Protein AF-A0A915L6I7-F1 (afdb_monomer_lite)

Radius of gyration: 24.49 Å; chains: 1; bounding box: 57×43×73 Å

pLDDT: mean 71.23, std 21.62, range [31.16, 96.12]

Sequence (237 aa):
MSLLSDRALTGKESSASYMASVLGKIVVLAKRRFDIFMNLASETESAFKNCQRRGDLDRWYPQLVLAVCQNIENIADDPNTILSQLKIACLEPQKKDAKQNYQQALDNYVKEYMGRPMEKLQTFFDHIDACISQGMQPETIAYQQNFSKLELKKAISAHPGKEVKKGLEQLYKKVEKHLCEEENLLQVVWRNMSEEFIQQYKNYQDLIGKCYYGAEIQMEFGINDILAYFSDIAQQH

Organism: Romanomermis culicivorax (NCBI:txid13658)

Structure (mmCIF, N/CA/C/O backbone):
data_AF-A0A915L6I7-F1
#
_entry.id   AF-A0A915L6I7-F1
#
loop_
_atom_site.group_PDB
_atom_site.id
_atom_site.type_symbol
_atom_site.label_atom_id
_atom_site.label_alt_id
_atom_site.label_comp_id
_atom_site.label_asym_id
_atom_site.label_entity_id
_atom_site.label_seq_id
_atom_site.pdbx_PDB_ins_code
_atom_site.Cartn_x
_atom_site.Cartn_y
_atom_site.Cartn_z
_atom_site.occupancy
_atom_site.B_iso_or_equiv
_atom_site.auth_seq_id
_atom_site.auth_comp_id
_atom_site.auth_asym_id
_atom_site.auth_atom_id
_atom_site.pdbx_PDB_model_num
ATOM 1 N N . MET A 1 1 ? 37.910 15.038 -14.132 1.00 33.16 1 MET A N 1
ATOM 2 C CA . MET A 1 1 ? 37.034 15.582 -13.076 1.00 33.16 1 MET A CA 1
ATOM 3 C C . MET A 1 1 ? 35.799 16.135 -13.753 1.00 33.16 1 MET A C 1
ATOM 5 O O . MET A 1 1 ? 35.918 17.116 -14.473 1.00 33.16 1 MET A O 1
ATOM 9 N N . SER A 1 2 ? 34.676 15.417 -13.671 1.00 31.58 2 SER A N 1
ATOM 10 C CA . SER A 1 2 ? 33.443 15.807 -14.358 1.00 31.58 2 SER A CA 1
ATOM 11 C C . SER A 1 2 ? 32.692 16.861 -13.543 1.00 31.58 2 SER A C 1
ATOM 13 O O . SER A 1 2 ? 32.756 16.877 -12.313 1.00 31.58 2 SER A O 1
ATOM 15 N N . LEU A 1 3 ? 31.945 17.707 -14.252 1.00 37.41 3 LEU A N 1
ATOM 16 C CA . LEU A 1 3 ? 31.077 18.783 -13.750 1.00 37.41 3 LEU A CA 1
ATOM 17 C C . LEU A 1 3 ? 30.027 18.331 -12.705 1.00 37.41 3 LEU A C 1
ATOM 19 O O . LEU A 1 3 ? 29.291 19.156 -12.170 1.00 37.41 3 LEU A O 1
ATOM 23 N N . LEU A 1 4 ? 29.957 17.030 -12.404 1.00 34.09 4 LEU A N 1
ATOM 24 C CA . LEU A 1 4 ? 29.121 16.426 -11.368 1.00 34.09 4 LEU A CA 1
ATOM 25 C C . LEU A 1 4 ? 29.686 16.623 -9.951 1.00 34.09 4 LEU A C 1
ATOM 27 O O . LEU A 1 4 ? 28.919 16.582 -8.994 1.00 34.09 4 LEU A O 1
ATOM 31 N N . SER A 1 5 ? 30.993 16.872 -9.799 1.00 39.72 5 SER A N 1
ATOM 32 C CA . SER A 1 5 ? 31.612 17.012 -8.470 1.00 39.72 5 SER A CA 1
ATOM 33 C C . SER A 1 5 ? 31.380 18.382 -7.821 1.00 39.72 5 SER A C 1
ATOM 35 O O . SER A 1 5 ? 31.343 18.466 -6.597 1.00 39.72 5 SER A O 1
ATOM 37 N N . ASP A 1 6 ? 31.187 19.446 -8.607 1.00 33.09 6 ASP A N 1
ATOM 38 C CA . ASP A 1 6 ? 31.088 20.816 -8.070 1.00 33.09 6 ASP A CA 1
ATOM 39 C C . ASP A 1 6 ? 29.683 21.187 -7.574 1.00 33.09 6 ASP A C 1
ATOM 41 O O . ASP A 1 6 ? 29.523 22.110 -6.777 1.00 33.09 6 ASP A O 1
ATOM 45 N N . ARG A 1 7 ? 28.647 20.436 -7.970 1.00 37.19 7 ARG A N 1
ATOM 46 C CA . ARG A 1 7 ? 27.279 20.628 -7.453 1.00 37.19 7 ARG A CA 1
ATOM 47 C C . ARG A 1 7 ? 27.027 19.961 -6.099 1.00 37.19 7 ARG A C 1
ATOM 49 O O . ARG A 1 7 ? 26.009 20.241 -5.478 1.00 37.19 7 ARG A O 1
ATOM 56 N N . ALA A 1 8 ? 27.953 19.133 -5.614 1.00 36.19 8 ALA A N 1
ATOM 57 C CA . ALA A 1 8 ? 27.836 18.460 -4.320 1.00 36.19 8 ALA A CA 1
ATOM 58 C C . ALA A 1 8 ? 28.042 19.403 -3.115 1.00 36.19 8 ALA A C 1
ATOM 60 O O . ALA A 1 8 ? 27.662 19.063 -1.996 1.00 36.19 8 ALA A O 1
ATOM 61 N N . LEU A 1 9 ? 28.628 20.588 -3.320 1.00 37.41 9 LEU A N 1
ATOM 62 C CA . LEU A 1 9 ? 29.006 21.498 -2.230 1.00 37.41 9 LEU A CA 1
ATOM 63 C C . LEU A 1 9 ? 27.988 22.613 -1.953 1.00 37.41 9 LEU A C 1
ATOM 65 O O . LEU A 1 9 ? 28.117 23.317 -0.952 1.00 37.41 9 LEU A O 1
ATOM 69 N N . THR A 1 10 ? 26.949 22.768 -2.778 1.00 39.28 10 THR A N 1
ATOM 70 C CA . THR A 1 10 ? 25.977 23.863 -2.644 1.00 39.28 10 THR A CA 1
ATOM 71 C C . THR A 1 10 ? 24.544 23.366 -2.448 1.00 39.28 10 THR A C 1
ATOM 73 O O . THR A 1 10 ? 23.660 23.595 -3.259 1.00 39.28 10 THR A O 1
ATOM 76 N N . GLY A 1 11 ? 24.295 22.781 -1.273 1.00 38.19 11 GLY A N 1
ATOM 77 C CA . GLY A 1 11 ? 23.040 23.014 -0.552 1.00 38.19 11 GLY A CA 1
ATOM 78 C C . GLY A 1 11 ? 21.907 21.989 -0.704 1.00 38.19 11 GLY A C 1
ATOM 79 O O . GLY A 1 11 ? 21.210 21.948 -1.705 1.00 38.19 11 GLY A O 1
ATOM 80 N N . LYS A 1 12 ? 21.642 21.299 0.416 1.00 40.84 12 LYS A N 1
ATOM 81 C CA . LYS A 1 12 ? 20.320 20.872 0.922 1.00 40.84 12 LYS A CA 1
ATOM 82 C C . LYS A 1 12 ? 19.370 20.170 -0.065 1.00 40.84 12 LYS A C 1
ATOM 84 O O . LYS A 1 12 ? 18.254 20.627 -0.282 1.00 40.84 12 LYS A O 1
ATOM 89 N N . GLU A 1 13 ? 19.716 18.958 -0.471 1.00 38.38 13 GLU A N 1
ATOM 90 C CA . GLU A 1 13 ? 18.710 17.914 -0.690 1.00 38.38 13 GLU A CA 1
ATOM 91 C C . GLU A 1 13 ? 19.044 16.730 0.219 1.00 38.38 13 GLU A C 1
ATOM 93 O O . GLU A 1 13 ? 20.210 16.370 0.382 1.00 38.38 13 GLU A O 1
ATOM 98 N N . SER A 1 14 ? 18.031 16.164 0.884 1.00 42.59 14 SER A N 1
ATOM 99 C CA . SER A 1 14 ? 18.209 14.936 1.666 1.00 42.59 14 SER A CA 1
ATOM 100 C C . SER A 1 14 ? 18.800 13.869 0.746 1.00 42.59 14 SER A C 1
ATOM 102 O O . SER A 1 14 ? 18.313 13.706 -0.371 1.00 42.59 14 SER A O 1
ATOM 104 N N . SER A 1 15 ? 19.825 13.148 1.207 1.00 40.12 15 SER A N 1
ATOM 105 C CA . SER A 1 15 ? 20.522 12.084 0.465 1.00 40.12 15 SER A CA 1
ATOM 106 C C . SER A 1 15 ? 19.563 11.154 -0.308 1.00 40.12 15 SER A C 1
ATOM 108 O O . SER A 1 15 ? 19.836 10.789 -1.447 1.00 40.12 15 SER A O 1
ATOM 110 N N . ALA A 1 16 ? 18.375 10.877 0.244 1.00 36.22 16 ALA A N 1
ATOM 111 C CA . ALA A 1 16 ? 17.318 10.082 -0.391 1.00 36.22 16 ALA A CA 1
ATOM 112 C C . ALA A 1 16 ? 16.652 10.747 -1.621 1.00 36.22 16 ALA A C 1
ATOM 114 O O . ALA A 1 16 ? 16.352 10.075 -2.601 1.00 36.22 16 ALA A O 1
ATOM 115 N N . SER A 1 17 ? 16.454 12.070 -1.608 1.00 36.91 17 SER A N 1
ATOM 116 C CA . SER A 1 17 ? 15.883 12.843 -2.729 1.00 36.91 17 SER A CA 1
ATOM 117 C C . SER A 1 17 ? 16.832 12.876 -3.927 1.00 36.91 17 SER A C 1
ATOM 119 O O . SER A 1 17 ? 16.420 12.699 -5.074 1.00 36.91 17 SER A O 1
ATOM 121 N N . TYR A 1 18 ? 18.127 13.030 -3.646 1.00 41.38 18 TYR A N 1
ATOM 122 C CA . TYR A 1 18 ? 19.176 12.968 -4.656 1.00 41.38 18 TYR A CA 1
ATOM 123 C C . TYR A 1 18 ? 19.298 11.553 -5.241 1.00 41.38 18 TYR A C 1
ATOM 125 O O . TYR A 1 18 ? 19.297 11.385 -6.458 1.00 41.38 18 TYR A O 1
ATOM 133 N N . MET A 1 19 ? 19.307 10.523 -4.387 1.00 37.22 19 MET A N 1
ATOM 134 C CA . MET A 1 19 ? 19.366 9.118 -4.810 1.00 37.22 19 MET A CA 1
ATOM 135 C C . MET A 1 19 ? 18.173 8.715 -5.682 1.00 37.22 19 MET A C 1
ATOM 137 O O . MET A 1 19 ? 18.358 8.035 -6.684 1.00 37.22 19 MET A O 1
ATOM 141 N N . ALA A 1 20 ? 16.968 9.186 -5.374 1.00 39.78 20 ALA A N 1
ATOM 142 C CA . ALA A 1 20 ? 15.776 8.894 -6.166 1.00 39.78 20 ALA A CA 1
ATOM 143 C C . ALA A 1 20 ? 15.742 9.618 -7.515 1.00 39.78 20 ALA A C 1
ATOM 145 O O . ALA A 1 20 ? 15.377 9.019 -8.524 1.00 39.78 20 ALA A O 1
ATOM 146 N N . SER A 1 21 ? 16.199 10.874 -7.561 1.00 40.44 21 SER A N 1
ATOM 147 C CA . SER A 1 21 ? 16.402 11.607 -8.819 1.00 40.44 21 SER A CA 1
ATOM 148 C C . SER A 1 21 ? 17.421 10.899 -9.717 1.00 40.44 21 SER A C 1
ATOM 150 O O . SER A 1 21 ? 17.241 10.809 -10.931 1.00 40.44 21 SER A O 1
ATOM 152 N N . VAL A 1 22 ? 18.489 10.366 -9.121 1.00 40.16 22 VAL A N 1
ATOM 153 C CA . VAL A 1 22 ? 19.529 9.606 -9.823 1.00 40.16 22 VAL A CA 1
ATOM 154 C C . VAL A 1 22 ? 18.995 8.252 -10.303 1.00 40.16 22 VAL A C 1
ATOM 156 O O . VAL A 1 22 ? 19.202 7.903 -11.461 1.00 40.16 22 VAL A O 1
ATOM 159 N N . LEU A 1 23 ? 18.241 7.526 -9.473 1.00 42.41 23 LEU A N 1
ATOM 160 C CA . LEU A 1 23 ? 17.646 6.233 -9.830 1.00 42.41 23 LEU A CA 1
ATOM 161 C C . LEU A 1 23 ? 16.568 6.355 -10.909 1.00 42.41 23 LEU A C 1
ATOM 163 O O . LEU A 1 23 ? 16.555 5.547 -11.830 1.00 42.41 23 LEU A O 1
ATOM 167 N N . GLY A 1 24 ? 15.713 7.380 -10.855 1.00 42.09 24 GLY A N 1
ATOM 168 C CA . GLY A 1 24 ? 14.725 7.652 -11.904 1.00 42.09 24 GLY A CA 1
ATOM 169 C C 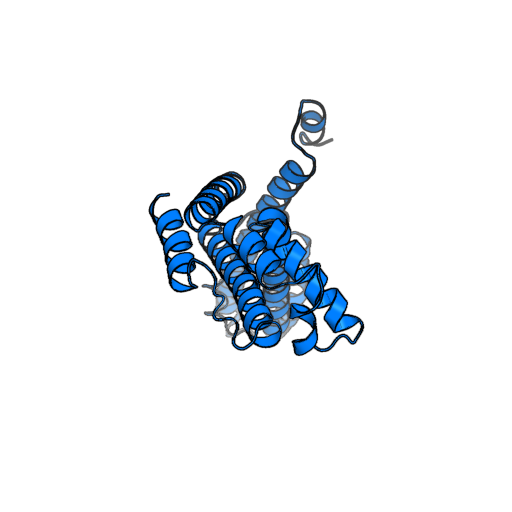. GLY A 1 24 ? 15.382 7.995 -13.242 1.00 42.09 24 GLY A C 1
ATOM 170 O O . GLY A 1 24 ? 14.943 7.530 -14.292 1.00 42.09 24 GLY A O 1
ATOM 171 N N . LYS A 1 25 ? 16.505 8.723 -13.209 1.00 42.72 25 LYS A N 1
ATOM 172 C CA . LYS A 1 25 ? 17.305 8.986 -14.408 1.00 42.72 25 LYS A CA 1
ATOM 173 C C . LYS A 1 25 ? 17.958 7.710 -14.932 1.00 42.72 25 LYS A C 1
ATOM 175 O O . LYS A 1 25 ? 17.840 7.478 -16.118 1.00 42.72 25 LYS A O 1
ATOM 180 N N . ILE A 1 26 ? 18.571 6.859 -14.104 1.00 41.88 26 ILE A N 1
ATOM 181 C CA . ILE A 1 26 ? 19.141 5.548 -14.516 1.00 41.88 26 ILE A CA 1
ATOM 182 C C . ILE A 1 26 ? 18.056 4.586 -15.040 1.00 41.88 26 ILE A C 1
ATOM 184 O O . ILE A 1 26 ? 18.292 3.820 -15.970 1.00 41.88 26 ILE A O 1
ATOM 188 N N . VAL A 1 27 ? 16.858 4.710 -14.469 1.00 43.72 27 VAL A N 1
ATOM 189 C CA . VAL A 1 27 ? 15.537 4.304 -14.958 1.00 43.72 27 VAL A CA 1
ATOM 190 C C . VAL A 1 27 ? 15.373 4.400 -16.469 1.00 43.72 27 VAL A C 1
ATOM 192 O O . VAL A 1 27 ? 15.518 3.472 -17.268 1.00 43.72 27 VAL A O 1
ATOM 195 N N . VAL A 1 28 ?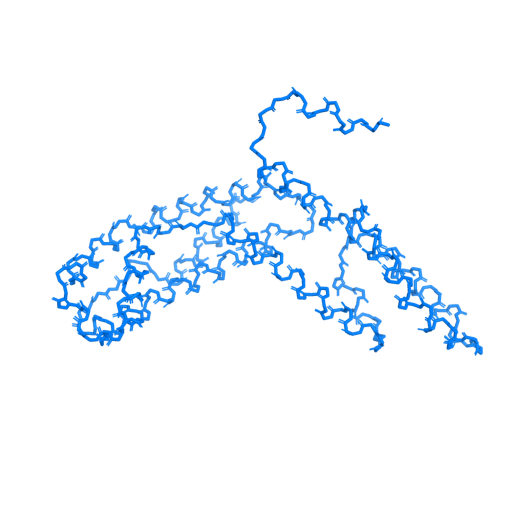 15.095 5.653 -16.803 1.00 45.69 28 VAL A N 1
ATOM 196 C CA . VAL A 1 28 ? 14.867 6.184 -18.127 1.00 45.69 28 VAL A CA 1
ATOM 197 C C . VAL A 1 28 ? 16.105 5.853 -18.960 1.00 45.69 28 VAL A C 1
ATOM 199 O O . VAL A 1 28 ? 16.013 5.091 -19.908 1.00 45.69 28 VAL A O 1
ATOM 202 N N . LEU A 1 29 ? 17.279 6.290 -18.489 1.00 39.94 29 LEU A N 1
ATOM 203 C CA . LEU A 1 29 ? 18.616 5.711 -18.654 1.00 39.94 29 LEU A CA 1
ATOM 204 C C . LEU A 1 29 ? 18.839 4.410 -19.496 1.00 39.94 29 LEU A C 1
ATOM 206 O O . LEU A 1 29 ? 19.647 4.294 -20.416 1.00 39.94 29 LEU A O 1
ATOM 210 N N . ALA A 1 30 ? 18.185 3.342 -19.060 1.00 46.88 30 ALA A N 1
ATOM 211 C CA . ALA A 1 30 ? 18.394 1.982 -19.539 1.00 46.88 30 ALA A CA 1
ATOM 212 C C . ALA A 1 30 ? 17.692 1.686 -20.866 1.00 46.88 30 ALA A C 1
ATOM 214 O O . ALA A 1 30 ? 18.052 0.760 -21.594 1.00 46.88 30 ALA A O 1
ATOM 215 N N . LYS A 1 31 ? 16.633 2.440 -21.138 1.00 54.16 31 LYS A N 1
ATOM 216 C CA . LYS A 1 31 ? 15.483 1.958 -21.888 1.00 54.16 31 LYS A CA 1
ATOM 217 C C . LYS A 1 31 ? 15.561 2.342 -23.384 1.00 54.16 31 LYS A C 1
ATOM 219 O O . LYS A 1 31 ? 15.510 1.452 -24.217 1.00 54.16 31 LYS A O 1
ATOM 224 N N . ARG A 1 32 ? 15.970 3.563 -23.752 1.00 48.00 32 ARG A N 1
ATOM 225 C CA . ARG A 1 32 ? 16.242 4.044 -25.143 1.00 48.00 32 ARG A CA 1
ATOM 226 C C . ARG A 1 32 ? 17.409 3.337 -25.786 1.00 48.00 32 ARG A C 1
ATOM 228 O O . ARG A 1 32 ? 17.406 3.111 -26.991 1.00 48.00 32 ARG A O 1
ATOM 235 N N . ARG A 1 33 ? 18.459 3.028 -25.017 1.00 47.19 33 ARG A N 1
ATOM 236 C CA . ARG A 1 33 ? 19.603 2.266 -25.548 1.00 47.19 33 ARG A CA 1
ATOM 237 C C . ARG A 1 33 ? 19.225 0.826 -25.856 1.00 47.19 33 ARG A C 1
ATOM 239 O O . ARG A 1 33 ? 19.750 0.265 -26.817 1.00 47.19 33 ARG A O 1
ATOM 246 N N . PHE A 1 34 ? 18.289 0.267 -25.095 1.00 56.19 34 PHE A N 1
ATOM 247 C CA . PHE A 1 34 ? 17.680 -1.012 -25.417 1.00 56.19 34 PHE A CA 1
ATOM 248 C C . PHE A 1 34 ? 16.819 -0.917 -26.690 1.00 56.19 34 PHE A C 1
ATOM 250 O O . PHE A 1 34 ? 16.944 -1.775 -27.561 1.00 56.19 34 PHE A O 1
ATOM 257 N N . ASP A 1 35 ? 16.060 0.163 -26.887 1.00 54.31 35 ASP A N 1
ATOM 258 C CA . ASP A 1 35 ? 15.229 0.344 -28.092 1.00 54.31 35 ASP A CA 1
ATOM 259 C C . ASP A 1 35 ? 16.043 0.514 -29.377 1.00 54.31 35 ASP A C 1
ATOM 261 O O . ASP A 1 35 ? 15.717 -0.069 -30.413 1.00 54.31 35 ASP A O 1
ATOM 265 N N . ILE A 1 36 ? 17.148 1.265 -29.321 1.00 55.75 36 ILE A N 1
ATOM 266 C CA . ILE A 1 36 ? 18.073 1.407 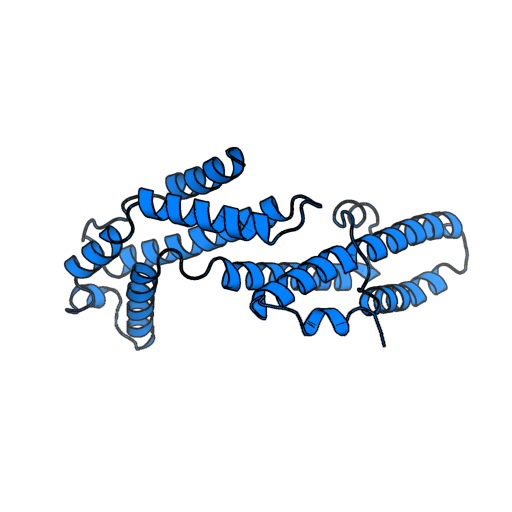-30.455 1.00 55.75 36 ILE A CA 1
ATOM 267 C C . ILE A 1 36 ? 18.674 0.046 -30.818 1.00 55.75 36 ILE A C 1
ATOM 269 O O . ILE A 1 36 ? 18.757 -0.295 -31.999 1.00 55.75 36 ILE A O 1
ATOM 273 N N . PHE A 1 37 ? 19.055 -0.752 -29.816 1.00 58.72 37 PHE A N 1
ATOM 274 C CA . PHE A 1 37 ? 19.525 -2.116 -30.040 1.00 58.72 37 PHE A CA 1
ATOM 275 C C . PHE A 1 37 ? 18.441 -2.990 -30.685 1.00 58.72 37 PHE A C 1
ATOM 277 O O . PHE A 1 37 ? 18.744 -3.725 -31.620 1.00 58.72 37 PHE A O 1
ATOM 284 N N . MET A 1 38 ? 17.185 -2.885 -30.247 1.00 58.44 38 MET A N 1
ATOM 285 C CA . MET A 1 38 ? 16.080 -3.671 -30.805 1.00 58.44 38 MET A CA 1
ATOM 286 C C . MET A 1 38 ? 15.747 -3.285 -32.253 1.00 58.44 38 MET A C 1
ATOM 288 O O . MET A 1 38 ? 15.516 -4.173 -33.076 1.00 58.44 38 MET A O 1
ATOM 292 N N . ASN A 1 39 ? 15.790 -1.995 -32.601 1.00 59.81 39 ASN A N 1
ATOM 293 C CA . ASN A 1 39 ? 15.635 -1.543 -33.988 1.00 59.81 39 ASN A CA 1
ATOM 294 C C . ASN A 1 39 ? 16.785 -2.042 -34.871 1.00 59.81 39 ASN A C 1
ATOM 296 O O . ASN A 1 39 ? 16.540 -2.612 -35.935 1.00 59.81 39 ASN A O 1
ATOM 300 N N . LEU A 1 40 ? 18.029 -1.931 -34.392 1.00 58.91 40 LEU A N 1
ATOM 301 C CA . LEU A 1 40 ? 19.199 -2.450 -35.101 1.00 58.91 40 LEU A CA 1
ATOM 302 C C . LEU A 1 40 ? 19.118 -3.975 -35.264 1.00 58.91 40 LEU A C 1
ATOM 304 O O . LEU A 1 40 ? 19.434 -4.505 -36.326 1.00 58.91 40 LEU A O 1
ATOM 308 N N . ALA A 1 41 ? 18.660 -4.692 -34.235 1.00 61.28 41 ALA A N 1
ATOM 309 C CA . ALA A 1 41 ? 18.448 -6.131 -34.287 1.00 61.28 41 ALA A CA 1
ATOM 310 C C . ALA A 1 41 ? 17.380 -6.489 -35.328 1.00 61.28 41 ALA A C 1
ATOM 312 O O . ALA A 1 41 ? 17.626 -7.372 -36.137 1.00 61.28 41 ALA A O 1
ATOM 313 N N . SER A 1 42 ? 16.260 -5.765 -35.384 1.00 61.03 42 SER A N 1
ATOM 314 C CA . SER A 1 42 ? 15.189 -5.958 -36.375 1.00 61.03 42 SER A CA 1
ATOM 315 C C . SER A 1 42 ? 15.651 -5.727 -37.827 1.00 61.03 42 SER A C 1
ATOM 317 O O . SER A 1 42 ? 15.341 -6.511 -38.733 1.00 61.03 42 SER A O 1
ATOM 319 N N . GLU A 1 43 ? 16.460 -4.691 -38.062 1.00 61.25 43 GLU A N 1
ATOM 320 C CA . GLU A 1 43 ? 17.075 -4.430 -39.370 1.00 61.25 43 GLU A CA 1
ATOM 321 C C . GLU A 1 43 ? 18.109 -5.506 -39.736 1.00 61.25 43 GLU A C 1
ATOM 323 O O . GLU A 1 43 ? 18.134 -5.995 -40.868 1.00 61.25 43 GLU A O 1
ATOM 328 N N . THR A 1 44 ? 18.912 -5.944 -38.762 1.00 61.44 44 THR A N 1
ATOM 329 C CA . THR A 1 44 ? 19.907 -7.012 -38.945 1.00 61.44 44 THR A CA 1
ATOM 330 C C . THR A 1 44 ? 19.227 -8.357 -39.225 1.00 61.44 44 THR A C 1
ATOM 332 O O . THR A 1 44 ? 19.642 -9.080 -40.126 1.00 61.44 44 THR A O 1
ATOM 335 N N . GLU A 1 45 ? 18.131 -8.683 -38.540 1.00 63.06 45 GLU A N 1
ATOM 336 C CA . GLU A 1 45 ? 17.285 -9.852 -38.821 1.00 63.06 45 GLU A CA 1
ATOM 337 C C . GLU A 1 45 ? 16.760 -9.839 -40.258 1.00 63.06 45 GLU A C 1
ATOM 339 O O . GLU A 1 45 ? 16.807 -10.849 -40.964 1.00 63.06 45 GLU A O 1
ATOM 344 N N . SER A 1 46 ? 16.305 -8.674 -40.721 1.00 65.38 46 SER A N 1
ATOM 345 C CA . SER A 1 46 ? 15.799 -8.495 -42.082 1.00 65.38 46 SER A CA 1
ATOM 346 C C . SER A 1 46 ? 16.906 -8.645 -43.132 1.00 65.38 46 SER A C 1
ATOM 348 O O . SER A 1 46 ? 16.679 -9.263 -44.173 1.00 65.38 46 SER A O 1
ATOM 350 N N . ALA A 1 47 ? 18.116 -8.159 -42.842 1.00 61.88 47 ALA A N 1
ATOM 351 C CA . ALA A 1 47 ? 19.283 -8.267 -43.719 1.00 61.88 47 ALA A CA 1
ATOM 352 C C . ALA A 1 47 ? 19.897 -9.683 -43.755 1.00 61.88 47 ALA A C 1
ATOM 354 O O . ALA A 1 47 ? 20.407 -10.112 -44.790 1.00 61.88 47 ALA A O 1
ATOM 355 N N . PHE A 1 48 ? 19.834 -10.432 -42.650 1.00 58.66 48 PHE A N 1
ATOM 356 C CA . PHE A 1 48 ? 20.431 -11.768 -42.515 1.00 58.66 48 PHE A CA 1
ATOM 357 C C . PHE A 1 48 ? 19.430 -12.922 -42.669 1.00 58.66 48 PHE A C 1
ATOM 359 O O . PHE A 1 48 ? 19.826 -14.085 -42.554 1.00 58.66 48 PHE A O 1
ATOM 366 N N . LYS A 1 49 ? 18.165 -12.628 -42.994 1.00 60.03 49 LYS A N 1
ATOM 367 C CA . LYS A 1 49 ? 17.045 -13.584 -43.092 1.00 60.03 49 LYS A CA 1
ATOM 368 C C . LYS A 1 49 ? 17.326 -14.824 -43.960 1.00 60.03 49 LYS A C 1
ATOM 370 O O . LYS A 1 49 ? 16.753 -15.874 -43.701 1.00 60.03 49 LYS A O 1
ATOM 375 N N . ASN A 1 50 ? 18.236 -14.716 -44.938 1.00 57.25 50 ASN A N 1
ATOM 376 C CA . ASN A 1 50 ? 18.649 -15.797 -45.851 1.00 57.25 50 ASN A CA 1
ATOM 377 C C . ASN A 1 50 ? 20.173 -16.075 -45.846 1.00 57.25 50 ASN A C 1
ATOM 379 O O . ASN A 1 50 ? 20.694 -16.710 -46.762 1.00 57.25 50 ASN A O 1
ATOM 383 N N . CYS A 1 51 ? 20.916 -15.584 -44.848 1.00 56.47 51 CYS A N 1
ATOM 384 C CA . CYS A 1 51 ? 22.373 -15.731 -44.779 1.00 56.47 51 CYS A CA 1
ATOM 385 C C . CYS A 1 51 ? 22.793 -17.000 -44.018 1.00 56.47 51 CYS A C 1
ATOM 387 O O . CYS A 1 51 ? 22.355 -17.233 -42.895 1.00 56.47 51 CYS A O 1
ATOM 389 N N . GLN A 1 52 ? 23.748 -17.767 -44.564 1.00 55.41 52 GLN A N 1
ATOM 390 C CA . GLN A 1 52 ? 24.298 -18.985 -43.931 1.00 55.41 52 GLN A CA 1
ATOM 391 C C . GLN A 1 52 ? 24.935 -18.747 -42.547 1.00 55.41 52 GLN A C 1
ATOM 393 O O . GLN A 1 52 ? 25.068 -19.678 -41.760 1.00 55.41 52 GLN A O 1
ATOM 398 N N . ARG A 1 53 ? 25.313 -17.501 -42.232 1.00 54.97 53 ARG A N 1
ATOM 399 C CA . ARG A 1 53 ? 25.993 -17.113 -40.982 1.00 54.97 53 ARG A CA 1
ATOM 400 C C . ARG A 1 53 ? 25.052 -16.656 -39.864 1.00 54.97 53 ARG A C 1
ATOM 402 O O . ARG A 1 53 ? 25.501 -16.104 -38.866 1.00 54.97 53 ARG A O 1
ATOM 409 N N . ARG A 1 54 ? 23.749 -16.895 -40.011 1.00 61.88 54 ARG A N 1
ATOM 410 C CA . ARG A 1 54 ? 22.724 -16.573 -39.009 1.00 61.88 54 ARG A CA 1
ATOM 411 C C . ARG A 1 54 ? 23.056 -17.119 -37.610 1.00 61.88 54 ARG A C 1
ATOM 413 O O . ARG A 1 54 ? 22.926 -16.394 -36.633 1.00 61.88 54 ARG A O 1
ATOM 420 N N . GLY A 1 55 ? 23.580 -18.346 -37.535 1.00 57.31 55 GLY A N 1
ATOM 421 C CA . GLY A 1 55 ? 23.971 -18.979 -36.269 1.00 57.31 55 GLY A CA 1
ATOM 422 C C . GLY A 1 55 ? 25.153 -18.309 -35.555 1.00 57.31 55 GLY A C 1
ATOM 423 O O . GLY A 1 55 ? 25.274 -18.429 -34.338 1.00 57.31 55 GLY A O 1
ATOM 424 N N . ASP A 1 56 ? 25.998 -17.558 -36.273 1.00 61.25 56 ASP A N 1
ATOM 425 C CA . ASP A 1 56 ? 27.026 -16.727 -35.639 1.00 61.25 56 ASP A CA 1
ATOM 426 C C . ASP A 1 56 ? 26.361 -15.543 -34.922 1.00 61.25 56 ASP A C 1
ATOM 428 O O . ASP A 1 56 ? 26.700 -15.241 -33.782 1.00 61.25 56 ASP A O 1
ATOM 432 N N . LEU A 1 57 ? 25.376 -14.900 -35.558 1.00 61.34 57 LEU A N 1
ATOM 433 C CA . LEU A 1 57 ? 24.656 -13.752 -35.003 1.00 61.34 57 LEU A CA 1
ATOM 434 C C . LEU A 1 57 ? 23.884 -14.131 -33.724 1.00 61.34 57 LEU A C 1
ATOM 436 O O . LEU A 1 57 ? 23.977 -13.423 -32.720 1.00 61.34 57 LEU A O 1
ATOM 440 N N . ASP A 1 58 ? 23.251 -15.308 -33.711 1.00 61.19 58 ASP A N 1
ATOM 441 C CA . ASP A 1 58 ? 22.596 -15.879 -32.523 1.00 61.19 58 ASP A CA 1
ATOM 442 C C . ASP A 1 58 ? 23.565 -16.093 -31.346 1.00 61.19 58 ASP A C 1
ATOM 444 O O . ASP A 1 58 ? 23.179 -15.973 -30.183 1.00 61.19 58 ASP A O 1
ATOM 448 N N . ARG A 1 59 ? 24.846 -16.364 -31.627 1.00 65.81 59 ARG A N 1
ATOM 449 C CA . ARG A 1 59 ? 25.887 -16.555 -30.605 1.00 65.81 59 ARG A CA 1
ATOM 450 C C . ARG A 1 59 ? 26.393 -15.236 -30.013 1.00 65.81 59 ARG A C 1
ATOM 452 O O . ARG A 1 59 ? 26.846 -15.222 -28.868 1.00 65.81 59 ARG A O 1
ATOM 459 N N . TRP A 1 60 ? 26.323 -14.142 -30.772 1.00 58.66 60 TRP A N 1
ATOM 460 C CA . TRP A 1 60 ? 26.796 -12.818 -30.353 1.00 58.66 60 TRP A CA 1
ATOM 461 C C . TRP A 1 60 ? 25.707 -11.961 -29.697 1.00 58.66 60 TRP A C 1
ATOM 463 O O . TRP A 1 60 ? 26.038 -11.145 -28.836 1.00 58.66 60 TRP A O 1
ATOM 473 N N . TYR A 1 61 ? 24.423 -12.178 -30.013 1.00 62.03 61 TYR A N 1
ATOM 474 C CA . TYR A 1 61 ? 23.305 -11.449 -29.396 1.00 62.03 61 TYR A CA 1
ATOM 475 C C . TYR A 1 61 ? 23.327 -11.441 -27.859 1.00 62.03 61 TYR A C 1
ATOM 477 O O . TYR A 1 61 ? 23.188 -10.359 -27.288 1.00 62.03 61 TYR A O 1
ATOM 485 N N . PRO A 1 62 ? 23.573 -12.568 -27.162 1.00 60.44 62 PRO A N 1
ATOM 486 C CA . PRO A 1 62 ? 23.645 -12.570 -25.705 1.00 60.44 62 PRO A CA 1
ATOM 487 C C . PRO A 1 62 ? 24.762 -11.675 -25.165 1.00 60.44 62 PRO A C 1
ATOM 489 O O . PRO A 1 62 ? 24.558 -10.994 -24.167 1.00 60.44 62 PRO A O 1
ATOM 492 N N . GLN A 1 63 ? 25.924 -11.633 -25.828 1.00 60.09 63 GLN A N 1
ATOM 493 C CA . GLN A 1 63 ? 27.043 -10.779 -25.413 1.00 60.09 63 GLN A CA 1
ATOM 494 C C . GLN A 1 63 ? 26.761 -9.301 -25.683 1.00 60.09 63 GLN A C 1
ATOM 496 O O . GLN A 1 63 ? 27.148 -8.447 -24.890 1.00 60.09 63 GLN A O 1
ATOM 501 N N . LEU A 1 64 ? 26.056 -9.001 -26.775 1.00 60.81 64 LEU A N 1
ATOM 502 C CA . LEU A 1 64 ? 25.691 -7.636 -27.132 1.00 60.81 64 LEU A CA 1
ATOM 503 C C . LEU A 1 64 ? 24.612 -7.084 -26.193 1.00 60.81 64 LEU A C 1
ATOM 505 O O . LEU A 1 64 ? 24.745 -5.962 -25.719 1.00 60.81 64 LEU A O 1
ATOM 509 N N . VAL A 1 65 ? 23.613 -7.897 -25.836 1.00 59.66 65 VAL A N 1
ATOM 510 C CA . VAL A 1 65 ? 22.621 -7.564 -24.800 1.00 59.66 65 VAL A CA 1
ATOM 511 C C . VAL A 1 65 ? 23.304 -7.370 -23.451 1.00 59.66 65 VAL A C 1
ATOM 513 O O . VAL A 1 65 ? 23.040 -6.380 -22.783 1.00 59.66 65 VAL A O 1
ATOM 516 N N . LEU A 1 66 ? 24.232 -8.253 -23.070 1.00 57.16 66 LEU A N 1
ATOM 517 C CA . LEU A 1 66 ? 24.974 -8.124 -21.814 1.00 57.16 66 LEU A CA 1
ATOM 518 C C . LEU A 1 66 ? 25.807 -6.832 -21.776 1.00 57.16 66 LEU A C 1
ATOM 520 O O . LEU A 1 66 ? 25.806 -6.138 -20.765 1.00 57.16 66 LEU A O 1
ATOM 524 N N . ALA A 1 67 ? 26.452 -6.467 -22.888 1.00 53.16 67 ALA A N 1
ATOM 525 C CA . ALA A 1 67 ? 27.197 -5.219 -23.023 1.00 53.16 67 ALA A CA 1
ATOM 526 C C . ALA A 1 67 ? 26.284 -3.981 -23.007 1.00 53.16 67 ALA A C 1
ATOM 528 O O . ALA A 1 67 ? 26.640 -2.974 -22.401 1.00 53.16 67 ALA A O 1
ATOM 529 N N . VAL A 1 68 ? 25.097 -4.040 -23.619 1.00 54.44 68 VAL A N 1
ATOM 530 C CA . VAL A 1 68 ? 24.089 -2.967 -23.542 1.00 54.44 68 VAL A CA 1
ATOM 531 C C . VAL A 1 68 ? 23.574 -2.827 -22.110 1.00 54.44 68 VAL A C 1
ATOM 533 O O . VAL A 1 68 ? 23.537 -1.712 -21.598 1.00 54.44 68 VAL A O 1
ATOM 536 N N . CYS A 1 69 ? 23.289 -3.943 -21.430 1.00 49.25 69 CYS A N 1
ATOM 537 C CA . CYS A 1 69 ? 22.870 -3.978 -20.031 1.00 49.25 69 CYS A CA 1
ATOM 538 C C . CYS A 1 69 ? 23.943 -3.446 -19.069 1.00 49.25 69 CYS A C 1
ATOM 540 O O . CYS A 1 69 ? 23.626 -2.766 -18.099 1.00 49.25 69 CYS A O 1
ATOM 542 N N . GLN A 1 70 ? 25.220 -3.711 -19.344 1.00 51.09 70 GLN A N 1
ATOM 543 C CA . GLN A 1 70 ? 26.347 -3.189 -18.564 1.00 51.09 70 GLN A CA 1
ATOM 544 C C . GLN A 1 70 ? 26.623 -1.698 -18.818 1.00 51.09 70 GLN A C 1
ATOM 546 O O . GLN A 1 70 ? 27.291 -1.064 -18.010 1.00 51.09 70 GLN A O 1
ATOM 551 N N . ASN A 1 71 ? 26.097 -1.131 -19.908 1.00 44.59 71 ASN A N 1
ATOM 552 C CA . ASN A 1 71 ? 26.251 0.278 -20.285 1.00 44.59 71 ASN A CA 1
ATOM 553 C C . ASN A 1 71 ? 24.943 1.085 -20.123 1.00 44.59 71 ASN A C 1
ATOM 555 O O . ASN A 1 71 ? 24.755 2.107 -20.796 1.00 44.59 71 ASN A O 1
ATOM 559 N N . ILE A 1 72 ? 24.049 0.628 -19.232 1.00 44.97 72 ILE A N 1
ATOM 560 C CA . ILE A 1 72 ? 22.795 1.274 -18.799 1.00 44.97 72 ILE A CA 1
ATOM 561 C C . ILE A 1 72 ? 23.105 2.556 -17.997 1.00 44.97 72 ILE A C 1
ATOM 563 O O . ILE A 1 72 ? 22.889 2.681 -16.800 1.00 44.97 72 ILE A O 1
ATOM 567 N N . GLU A 1 73 ? 23.654 3.548 -18.685 1.00 37.47 73 GLU A N 1
ATOM 568 C CA . GLU A 1 73 ? 23.782 4.913 -18.184 1.00 37.47 73 GLU A CA 1
ATOM 569 C C . GLU A 1 73 ? 23.118 5.940 -19.121 1.00 37.47 73 GLU A C 1
ATOM 571 O O . GLU A 1 73 ? 23.216 7.112 -18.788 1.00 37.47 73 GLU A O 1
ATOM 576 N N . ASN A 1 74 ? 22.409 5.611 -20.239 1.00 36.75 74 ASN A N 1
ATOM 577 C CA . ASN A 1 74 ? 21.738 6.678 -21.059 1.00 36.75 74 ASN A CA 1
ATOM 578 C C . ASN A 1 74 ? 20.317 6.505 -21.741 1.00 36.75 74 ASN A C 1
ATOM 580 O O . ASN A 1 74 ? 20.266 5.956 -22.835 1.00 36.75 74 ASN A O 1
ATOM 584 N N . ILE A 1 75 ? 19.248 7.098 -21.132 1.00 43.94 75 ILE A N 1
ATOM 585 C CA . ILE A 1 75 ? 17.804 7.457 -21.415 1.00 43.94 75 ILE A CA 1
ATOM 586 C C . ILE A 1 75 ? 16.895 6.423 -22.110 1.00 43.94 75 ILE A C 1
ATOM 588 O O . ILE A 1 75 ? 17.419 5.378 -22.460 1.00 43.94 75 ILE A O 1
ATOM 592 N N . ALA A 1 76 ? 15.560 6.686 -22.190 1.00 31.16 76 ALA A N 1
ATOM 593 C CA . ALA A 1 76 ? 14.346 5.852 -22.430 1.00 31.16 76 ALA A CA 1
ATOM 594 C C . ALA A 1 76 ? 13.609 5.900 -23.803 1.00 31.16 76 ALA A C 1
ATOM 596 O O . ALA A 1 76 ? 13.706 6.928 -24.470 1.00 31.16 76 ALA A O 1
ATOM 597 N N . ASP A 1 77 ? 12.882 4.831 -24.196 1.00 32.78 77 ASP A N 1
ATOM 598 C CA . ASP A 1 77 ? 11.473 4.837 -24.680 1.00 32.78 77 ASP A CA 1
ATOM 599 C C . ASP A 1 77 ? 10.792 3.417 -24.642 1.00 32.78 77 ASP A C 1
ATOM 601 O O . ASP A 1 77 ? 11.384 2.434 -24.217 1.00 32.78 77 ASP A O 1
ATOM 605 N N . ASP A 1 78 ? 9.476 3.275 -24.848 1.00 39.44 78 ASP A N 1
ATOM 606 C CA . ASP A 1 78 ? 8.598 2.101 -24.516 1.00 39.44 78 ASP A CA 1
ATOM 607 C C . ASP A 1 78 ? 9.032 0.620 -24.880 1.00 39.44 78 ASP A C 1
ATOM 609 O O . ASP A 1 78 ? 8.946 0.212 -26.039 1.00 39.44 78 ASP A O 1
ATOM 613 N N . PRO A 1 79 ? 9.344 -0.276 -23.899 1.00 39.59 79 PRO A N 1
ATOM 614 C CA . PRO A 1 79 ? 9.886 -1.634 -24.098 1.00 39.59 79 PRO A CA 1
ATOM 615 C C . PRO A 1 79 ? 8.846 -2.749 -24.294 1.00 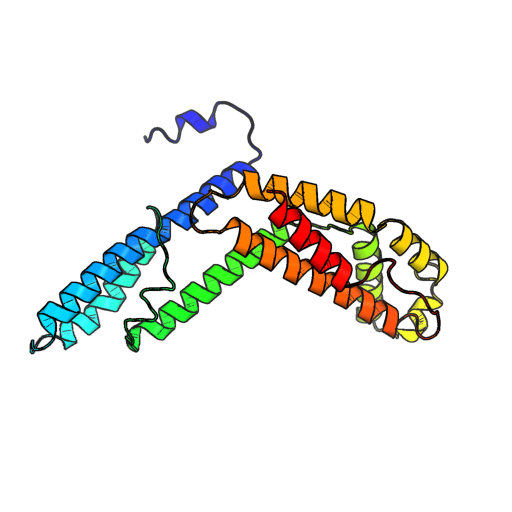39.59 79 PRO A C 1
ATOM 617 O O . PRO A 1 79 ? 9.214 -3.871 -24.660 1.00 39.59 79 PRO A O 1
ATOM 620 N N . ASN A 1 80 ? 7.553 -2.512 -24.050 1.00 38.75 80 ASN A N 1
ATOM 621 C CA . ASN A 1 80 ? 6.553 -3.589 -24.155 1.00 38.75 80 ASN A CA 1
ATOM 622 C C . ASN A 1 80 ? 6.028 -3.802 -25.585 1.00 38.75 80 ASN A C 1
ATOM 624 O O . ASN A 1 80 ? 5.492 -4.873 -25.902 1.00 38.75 80 ASN A O 1
ATOM 628 N N . THR A 1 81 ? 6.241 -2.833 -26.472 1.00 36.91 81 THR A N 1
ATOM 629 C CA . THR A 1 81 ? 5.664 -2.848 -27.822 1.00 36.91 81 THR A CA 1
ATOM 630 C C . THR A 1 81 ? 6.537 -3.601 -28.842 1.00 36.91 81 THR A C 1
ATOM 632 O O . THR A 1 81 ? 6.019 -4.111 -29.832 1.00 36.91 81 THR A O 1
ATOM 635 N N . ILE A 1 82 ? 7.838 -3.787 -28.577 1.00 35.19 82 ILE A N 1
ATOM 636 C CA . ILE A 1 82 ? 8.786 -4.383 -29.546 1.00 35.19 82 ILE A CA 1
ATOM 637 C C . ILE A 1 82 ? 9.140 -5.845 -29.201 1.00 35.19 82 ILE A C 1
ATOM 639 O O . ILE A 1 82 ? 9.243 -6.696 -30.087 1.00 35.19 82 ILE A O 1
ATOM 643 N N . LEU A 1 83 ? 9.205 -6.203 -27.911 1.00 38.62 83 LEU A N 1
ATOM 644 C CA . LEU A 1 83 ? 9.414 -7.592 -27.452 1.00 38.62 83 LEU A CA 1
ATOM 645 C C . LEU A 1 83 ? 8.211 -8.518 -27.696 1.00 38.62 83 LEU A C 1
ATOM 647 O O . LEU A 1 83 ? 8.327 -9.737 -27.558 1.00 38.62 83 LEU A O 1
ATOM 651 N N . SER A 1 84 ? 7.042 -7.955 -28.000 1.00 40.97 84 SER A N 1
ATOM 652 C CA . SER A 1 84 ? 5.854 -8.699 -28.427 1.00 40.97 84 SER A CA 1
ATOM 653 C C . SER A 1 84 ? 5.861 -8.988 -29.935 1.00 40.97 84 SER A C 1
ATOM 655 O O . SER A 1 84 ? 5.200 -9.931 -30.372 1.00 40.97 84 SER A O 1
ATOM 657 N N . GLN A 1 85 ? 6.651 -8.241 -30.717 1.00 34.06 85 GLN A N 1
ATOM 658 C CA . GLN A 1 85 ? 6.748 -8.384 -32.173 1.00 34.06 85 GLN A CA 1
ATOM 659 C C . GLN A 1 85 ? 7.862 -9.346 -32.619 1.00 34.06 85 GLN A C 1
ATOM 661 O O . GLN A 1 85 ? 7.729 -9.987 -33.661 1.00 34.06 85 GLN A O 1
ATOM 666 N N . LEU A 1 86 ? 8.917 -9.531 -31.817 1.00 38.25 86 LEU A N 1
ATOM 667 C CA . LEU A 1 86 ? 10.027 -10.446 -32.115 1.00 38.25 86 LEU A CA 1
ATOM 668 C C . LEU A 1 86 ? 10.041 -11.638 -31.142 1.00 38.25 86 LEU A C 1
ATOM 670 O O . LEU A 1 86 ? 10.560 -11.556 -30.032 1.00 38.25 86 LEU A O 1
ATOM 674 N N . LYS A 1 87 ? 9.480 -12.777 -31.573 1.00 45.69 87 LYS A N 1
ATOM 675 C CA . LYS A 1 87 ? 9.526 -14.068 -30.853 1.00 45.69 87 LYS A CA 1
ATOM 676 C C . LYS A 1 87 ? 10.929 -14.697 -30.920 1.00 45.69 87 LYS A C 1
ATOM 678 O O . LYS A 1 87 ? 11.119 -15.721 -31.574 1.00 45.69 87 LYS A O 1
ATOM 683 N N . ILE A 1 88 ? 11.916 -14.088 -30.265 1.00 52.38 88 ILE A N 1
ATOM 684 C CA . ILE A 1 88 ? 13.285 -14.620 -30.184 1.00 52.38 88 ILE A CA 1
ATOM 685 C C . ILE A 1 88 ? 13.413 -15.466 -28.911 1.00 52.38 88 ILE A C 1
ATOM 687 O O . ILE A 1 88 ? 13.608 -14.952 -27.813 1.00 52.38 88 ILE A O 1
ATOM 691 N N . ALA A 1 89 ? 13.305 -16.787 -29.063 1.00 53.28 89 ALA A N 1
ATOM 692 C CA . ALA A 1 89 ? 13.251 -17.731 -27.944 1.00 53.28 89 ALA A CA 1
ATOM 693 C C . ALA A 1 89 ? 14.488 -17.699 -27.020 1.00 53.28 89 ALA A C 1
ATOM 695 O O . ALA A 1 89 ? 14.372 -18.011 -25.837 1.00 53.28 89 ALA A O 1
ATOM 696 N N . CYS A 1 90 ? 15.664 -17.307 -27.525 1.00 50.34 90 CYS A N 1
ATOM 697 C CA . CYS A 1 90 ? 16.895 -17.261 -26.729 1.00 50.34 90 CYS A CA 1
ATOM 698 C C . CYS A 1 90 ? 17.002 -16.045 -25.789 1.00 50.34 90 CYS A C 1
ATOM 700 O O . CYS A 1 90 ? 17.907 -16.026 -24.959 1.00 50.34 90 CYS A O 1
ATOM 702 N N . LEU A 1 91 ? 16.087 -15.069 -25.890 1.00 46.19 91 LEU A N 1
ATOM 703 C CA . LEU A 1 91 ? 16.045 -13.866 -25.043 1.00 46.19 91 LEU A CA 1
ATOM 704 C C . LEU A 1 91 ? 14.959 -13.919 -23.951 1.00 46.19 91 LEU A C 1
ATOM 706 O O . LEU A 1 91 ? 14.854 -13.006 -23.131 1.00 46.19 91 LEU A O 1
ATOM 710 N N . GLU A 1 92 ? 14.149 -14.982 -23.914 1.00 60.69 92 GLU A N 1
ATOM 711 C CA . GLU A 1 92 ? 13.095 -15.169 -22.906 1.00 60.69 92 GLU A CA 1
ATOM 712 C C . GLU A 1 92 ? 13.612 -15.176 -21.450 1.00 60.69 92 GLU A C 1
ATOM 714 O O . GLU A 1 92 ? 12.966 -14.554 -20.601 1.00 60.69 92 GLU A O 1
ATOM 719 N N . PRO A 1 93 ? 14.772 -15.787 -21.121 1.00 60.00 93 PRO A N 1
ATOM 720 C CA . PRO A 1 93 ? 15.338 -15.703 -19.772 1.00 60.00 93 PRO A CA 1
ATOM 721 C C . PRO A 1 93 ? 15.656 -14.260 -19.356 1.00 60.00 93 PRO A C 1
ATOM 723 O O . PRO A 1 93 ? 15.236 -13.812 -18.295 1.00 60.00 93 PRO A O 1
ATOM 726 N N . GLN A 1 94 ? 16.308 -13.492 -20.231 1.00 53.34 94 GLN A N 1
ATOM 727 C CA . GLN A 1 94 ? 16.693 -12.103 -19.975 1.00 53.34 94 GLN A CA 1
ATOM 728 C C . GLN A 1 94 ? 15.467 -11.191 -19.863 1.00 53.34 94 GLN A C 1
ATOM 730 O O . GLN A 1 94 ? 15.444 -10.280 -19.039 1.00 53.34 94 GLN A O 1
ATOM 735 N N . LYS A 1 95 ? 14.415 -11.459 -20.647 1.00 54.25 95 LYS A N 1
ATOM 736 C CA . LYS A 1 95 ? 13.124 -10.764 -20.548 1.00 54.25 95 LYS A CA 1
ATOM 737 C C . LYS A 1 95 ? 12.442 -11.024 -19.205 1.00 54.25 95 LYS A C 1
ATOM 739 O O . LYS A 1 95 ? 11.887 -10.100 -18.608 1.00 54.25 95 LYS A O 1
ATOM 744 N N . LYS A 1 96 ? 12.486 -12.268 -18.719 1.00 65.88 96 LYS A N 1
ATOM 745 C CA . LYS A 1 96 ? 11.955 -12.634 -17.402 1.00 65.88 96 LYS A CA 1
ATOM 746 C C . LYS A 1 96 ? 12.723 -11.929 -16.284 1.00 65.88 96 LYS A C 1
ATOM 748 O O . LYS A 1 96 ? 12.083 -11.321 -15.428 1.00 65.88 96 LYS A O 1
ATOM 753 N N . ASP A 1 97 ? 14.051 -11.949 -16.334 1.00 61.34 97 ASP A N 1
ATOM 754 C CA . ASP A 1 97 ? 14.908 -11.324 -15.322 1.00 61.34 97 ASP A CA 1
ATOM 755 C C . ASP A 1 97 ? 14.734 -9.797 -15.302 1.00 61.34 97 ASP A C 1
ATOM 757 O O . ASP A 1 97 ? 14.548 -9.203 -14.242 1.00 61.34 97 ASP A O 1
ATOM 761 N N . ALA A 1 98 ? 14.690 -9.151 -16.473 1.00 53.41 98 ALA A N 1
ATOM 762 C CA . ALA A 1 98 ? 14.442 -7.713 -16.582 1.00 53.41 98 ALA A CA 1
ATOM 763 C C . ALA A 1 98 ? 13.073 -7.319 -16.003 1.00 53.41 98 ALA A C 1
ATOM 765 O O . ALA A 1 98 ? 12.972 -6.343 -15.260 1.00 53.41 98 ALA A O 1
ATOM 766 N N . LYS A 1 99 ? 12.024 -8.107 -16.282 1.00 62.53 99 LYS A N 1
ATOM 767 C CA . LYS A 1 99 ? 10.685 -7.880 -15.720 1.00 62.53 99 LYS A CA 1
ATOM 768 C C . LYS A 1 99 ? 10.664 -8.053 -14.200 1.00 62.53 99 LYS A C 1
ATOM 770 O O . LYS A 1 99 ? 10.014 -7.270 -13.514 1.00 62.53 99 LYS A O 1
ATOM 775 N N . GLN A 1 100 ? 11.360 -9.062 -13.675 1.00 69.06 100 GLN A N 1
ATOM 776 C CA . GLN A 1 100 ? 11.466 -9.283 -12.232 1.00 69.06 100 GLN A CA 1
ATOM 777 C C . GLN A 1 100 ? 12.209 -8.140 -11.538 1.00 69.06 100 GLN A C 1
ATOM 779 O O . GLN A 1 100 ? 11.714 -7.622 -10.542 1.00 69.06 100 GLN A O 1
ATOM 784 N N . ASN A 1 101 ? 13.335 -7.694 -12.096 1.00 63.06 101 ASN A N 1
ATOM 785 C CA . ASN A 1 101 ? 14.101 -6.571 -11.555 1.00 63.06 101 ASN A CA 1
ATOM 786 C C . ASN A 1 101 ? 13.298 -5.265 -11.589 1.00 63.06 101 ASN A C 1
ATOM 788 O O . ASN A 1 101 ? 13.318 -4.511 -10.619 1.00 63.06 101 ASN A O 1
ATOM 792 N N . TYR A 1 102 ? 12.554 -5.020 -12.673 1.00 64.19 102 TYR A N 1
ATOM 793 C CA . TYR A 1 102 ? 11.641 -3.882 -12.769 1.00 64.19 102 TYR A CA 1
ATOM 794 C C . TYR A 1 102 ? 10.563 -3.930 -11.681 1.00 64.19 102 TYR A C 1
ATOM 796 O O . TYR A 1 102 ? 10.376 -2.947 -10.968 1.00 64.19 102 TYR A O 1
ATOM 804 N N . GLN A 1 103 ? 9.897 -5.078 -11.509 1.00 71.50 103 GLN A N 1
ATOM 805 C CA . GLN A 1 103 ? 8.872 -5.231 -10.476 1.00 71.50 103 GLN A CA 1
ATOM 806 C C . GLN A 1 103 ? 9.461 -5.048 -9.073 1.00 71.50 103 GLN A C 1
ATOM 808 O O . GLN A 1 103 ? 8.889 -4.335 -8.263 1.00 71.50 103 GLN A O 1
ATOM 813 N N . GLN A 1 104 ? 10.637 -5.612 -8.795 1.00 70.56 104 GLN A N 1
ATOM 814 C CA . GLN A 1 104 ? 11.290 -5.461 -7.496 1.00 70.56 104 GLN A CA 1
ATOM 815 C C . GLN A 1 104 ? 11.686 -4.006 -7.209 1.00 70.56 104 GLN A C 1
ATOM 817 O O . GLN A 1 104 ? 11.527 -3.531 -6.085 1.00 70.56 104 GLN A O 1
ATOM 822 N N . ALA A 1 105 ? 12.191 -3.282 -8.213 1.00 67.62 105 ALA A N 1
ATOM 823 C CA . ALA A 1 105 ? 12.487 -1.858 -8.088 1.00 67.62 105 ALA A CA 1
ATOM 824 C C . ALA A 1 105 ? 11.214 -1.043 -7.805 1.00 67.62 105 ALA A C 1
ATOM 826 O O . ALA A 1 105 ? 11.234 -0.152 -6.955 1.00 67.62 105 ALA A O 1
ATOM 827 N N . LEU A 1 106 ? 10.107 -1.387 -8.468 1.00 71.94 106 LEU A N 1
ATOM 828 C CA . LEU A 1 106 ? 8.807 -0.759 -8.262 1.00 71.94 106 LEU A CA 1
ATOM 829 C C . LEU A 1 106 ? 8.251 -1.040 -6.859 1.00 71.94 106 LEU A C 1
ATOM 831 O O . LEU A 1 106 ? 7.856 -0.105 -6.168 1.00 71.94 106 LEU A O 1
ATOM 835 N N . ASP A 1 107 ? 8.303 -2.290 -6.400 1.00 75.44 107 ASP A N 1
ATOM 836 C CA . ASP A 1 107 ? 7.871 -2.690 -5.057 1.00 75.44 107 ASP A CA 1
ATOM 837 C C . ASP A 1 107 ? 8.683 -1.964 -3.972 1.00 75.44 107 ASP A C 1
ATOM 839 O O . ASP A 1 107 ? 8.131 -1.492 -2.977 1.00 75.44 107 ASP A O 1
ATOM 843 N N . ASN A 1 108 ? 10.002 -1.844 -4.163 1.00 73.31 108 ASN A N 1
ATOM 844 C CA . ASN A 1 108 ? 10.877 -1.116 -3.245 1.00 73.31 108 ASN A CA 1
ATOM 845 C C . ASN A 1 108 ? 10.540 0.378 -3.216 1.00 73.31 108 ASN A C 1
ATOM 847 O O . ASN A 1 108 ? 10.429 0.953 -2.134 1.00 73.31 108 ASN A O 1
ATOM 851 N N . TYR A 1 109 ? 10.318 0.986 -4.385 1.00 75.38 109 TYR A N 1
ATOM 852 C CA . TYR A 1 109 ? 9.892 2.380 -4.483 1.00 75.38 109 TYR A CA 1
ATOM 853 C C . TYR A 1 109 ? 8.569 2.606 -3.744 1.00 75.38 109 TYR A C 1
ATOM 855 O O . TYR A 1 109 ? 8.460 3.521 -2.929 1.00 75.38 109 TYR A O 1
ATOM 863 N N . VAL A 1 110 ? 7.566 1.756 -3.983 1.00 78.44 110 VAL A N 1
ATOM 864 C CA . VAL A 1 110 ? 6.265 1.853 -3.310 1.00 78.44 110 VAL A CA 1
ATOM 865 C C . VAL A 1 110 ? 6.443 1.760 -1.798 1.00 78.44 110 VAL A C 1
ATOM 867 O O . VAL A 1 110 ? 5.984 2.651 -1.090 1.00 78.44 110 VAL A O 1
ATOM 870 N N . LYS A 1 111 ? 7.178 0.762 -1.296 1.00 78.50 111 LYS A N 1
ATOM 871 C CA . LYS A 1 111 ? 7.429 0.597 0.147 1.00 78.50 111 LYS A CA 1
ATOM 872 C C . LYS A 1 111 ? 8.110 1.810 0.777 1.00 78.50 111 LYS A C 1
ATOM 874 O O . LYS A 1 111 ? 7.729 2.223 1.871 1.00 78.50 111 LYS A O 1
ATOM 879 N N . GLU A 1 112 ? 9.103 2.383 0.104 1.00 75.75 112 GLU A N 1
ATOM 880 C CA . GLU A 1 112 ? 9.856 3.527 0.620 1.00 75.75 112 GLU A CA 1
ATOM 881 C C . GLU A 1 112 ? 9.020 4.817 0.630 1.00 75.75 112 GLU A C 1
ATOM 883 O O . GLU A 1 112 ? 9.033 5.562 1.613 1.00 75.75 112 GLU A O 1
ATOM 888 N N . TYR A 1 113 ? 8.264 5.082 -0.439 1.00 76.25 113 TYR A N 1
ATOM 889 C CA . TYR A 1 113 ? 7.576 6.364 -0.622 1.00 76.25 113 TYR A CA 1
ATOM 890 C C . TYR A 1 113 ? 6.151 6.407 -0.083 1.00 76.25 113 TYR A C 1
ATOM 892 O O . TYR A 1 113 ? 5.723 7.467 0.383 1.00 76.25 113 TYR A O 1
ATOM 900 N N . MET A 1 114 ? 5.430 5.287 -0.125 1.00 81.25 114 MET A N 1
ATOM 901 C CA . MET A 1 114 ? 4.083 5.171 0.432 1.00 81.25 114 MET A CA 1
ATOM 902 C C . MET A 1 114 ? 4.106 5.192 1.965 1.00 81.25 114 MET A C 1
ATOM 904 O O . MET A 1 114 ? 3.199 5.738 2.594 1.00 81.25 114 MET A O 1
ATOM 908 N N . GLY A 1 115 ? 5.171 4.653 2.568 1.00 79.88 115 GLY A N 1
ATOM 909 C CA . GLY A 1 115 ? 5.366 4.649 4.012 1.00 79.88 115 GLY A CA 1
ATOM 910 C C . GLY A 1 115 ? 4.252 3.902 4.752 1.00 79.88 115 GLY A C 1
ATOM 911 O O . GLY A 1 115 ? 3.899 2.781 4.396 1.00 79.88 115 GLY A O 1
ATOM 912 N N . ARG A 1 116 ? 3.719 4.524 5.811 1.00 82.62 116 ARG A N 1
ATOM 913 C CA . ARG A 1 116 ? 2.674 3.959 6.681 1.00 82.62 116 ARG A CA 1
ATOM 914 C C . ARG A 1 116 ? 1.424 4.844 6.655 1.00 82.62 116 ARG A C 1
ATOM 916 O O . ARG A 1 116 ? 1.226 5.637 7.578 1.00 82.62 116 ARG A O 1
ATOM 923 N N . PRO A 1 117 ? 0.575 4.754 5.617 1.00 81.50 117 PRO A N 1
ATOM 924 C CA . PRO A 1 117 ? -0.540 5.686 5.437 1.00 81.50 117 PRO A CA 1
ATOM 925 C C . PRO A 1 117 ? -1.568 5.634 6.577 1.00 81.50 117 PRO A C 1
ATOM 927 O O . PRO A 1 117 ? -2.244 6.624 6.835 1.00 81.50 117 PRO A O 1
ATOM 930 N N . MET A 1 118 ? -1.659 4.505 7.287 1.00 87.69 118 MET A N 1
ATOM 931 C CA . MET A 1 118 ? -2.501 4.331 8.474 1.00 87.69 118 MET A CA 1
ATOM 932 C C . MET A 1 118 ? -1.661 3.872 9.676 1.00 87.69 118 MET A C 1
ATOM 934 O O . MET A 1 118 ? -1.986 2.883 10.324 1.00 87.69 118 MET A O 1
ATOM 938 N N . GLU A 1 119 ? -0.563 4.572 9.983 1.00 89.69 119 GLU A N 1
ATOM 939 C CA . GLU A 1 119 ? 0.470 4.130 10.941 1.00 89.69 119 GLU A CA 1
ATOM 940 C C . GLU A 1 119 ? -0.062 3.603 12.284 1.00 89.69 119 GLU A C 1
ATOM 942 O O . GLU A 1 119 ? 0.359 2.536 12.727 1.00 89.69 119 GLU A O 1
ATOM 947 N N . LYS A 1 120 ? -1.004 4.302 12.937 1.00 88.88 120 LYS A N 1
ATOM 948 C CA . LYS A 1 120 ? -1.567 3.830 14.220 1.00 88.88 120 LYS A CA 1
ATOM 949 C C . LYS A 1 120 ? -2.352 2.526 14.072 1.00 88.88 120 LYS A C 1
ATOM 951 O O . LYS A 1 120 ? -2.296 1.685 14.962 1.00 88.88 120 LYS A O 1
ATOM 956 N N . LEU A 1 121 ? -3.079 2.376 12.964 1.00 92.12 121 LEU A N 1
ATOM 957 C CA . LEU A 1 121 ? -3.863 1.177 12.681 1.00 92.12 121 LEU A CA 1
ATOM 958 C C . LEU A 1 121 ? -2.935 0.019 12.316 1.00 92.12 121 LEU A C 1
ATOM 960 O O . LEU A 1 121 ? -3.071 -1.068 12.861 1.00 92.12 121 LEU A O 1
ATOM 964 N N . GLN A 1 122 ? -1.941 0.292 11.472 1.00 92.19 122 GLN A N 1
ATOM 965 C CA . GLN A 1 122 ? -0.888 -0.653 11.126 1.00 92.19 122 GLN A CA 1
ATOM 966 C C . GLN A 1 122 ? -0.172 -1.156 12.379 1.00 92.19 122 GLN A C 1
ATOM 968 O O . GLN A 1 122 ? -0.125 -2.351 12.612 1.00 92.19 122 GLN A O 1
ATOM 973 N N . THR A 1 123 ? 0.279 -0.251 13.249 1.00 93.69 123 THR A N 1
ATOM 974 C CA . THR A 1 123 ? 0.958 -0.607 14.504 1.00 93.69 123 THR A CA 1
ATOM 975 C C . THR A 1 123 ? 0.065 -1.454 15.416 1.00 93.69 123 THR A C 1
ATOM 977 O O . THR A 1 123 ? 0.545 -2.370 16.076 1.00 93.69 123 THR A O 1
ATOM 980 N N . PHE A 1 124 ? -1.241 -1.176 15.466 1.00 95.12 124 PHE A N 1
ATOM 981 C CA . PHE A 1 124 ? -2.188 -1.992 16.226 1.00 95.12 124 PHE A CA 1
ATOM 982 C C . PHE A 1 124 ? -2.251 -3.432 15.694 1.00 95.12 124 PHE A C 1
ATOM 984 O O . PHE A 1 124 ? -2.163 -4.375 16.480 1.00 95.12 124 PHE A O 1
ATOM 991 N N . PHE A 1 125 ? -2.347 -3.608 14.373 1.00 95.44 125 PHE A N 1
ATOM 992 C CA . PHE A 1 125 ? -2.391 -4.933 13.752 1.00 95.44 125 PHE A CA 1
ATOM 993 C C . PHE A 1 125 ? -1.040 -5.653 13.748 1.00 95.44 125 PHE A C 1
ATOM 995 O O . PHE A 1 125 ? -1.024 -6.849 14.012 1.00 95.44 125 PHE A O 1
ATOM 1002 N N . ASP A 1 126 ? 0.080 -4.944 13.587 1.00 94.81 126 ASP A N 1
ATOM 1003 C CA . ASP A 1 126 ? 1.434 -5.503 13.707 1.00 94.81 126 ASP A CA 1
ATOM 1004 C C . ASP A 1 126 ? 1.630 -6.162 15.087 1.00 94.81 126 ASP A C 1
ATOM 1006 O O . ASP A 1 126 ? 2.210 -7.243 15.203 1.00 94.81 126 ASP A O 1
ATOM 1010 N N . HIS A 1 127 ? 1.107 -5.544 16.154 1.00 95.19 127 HIS A N 1
ATOM 1011 C CA . HIS A 1 127 ? 1.143 -6.132 17.494 1.00 95.19 127 HIS A CA 1
ATOM 1012 C C . HIS A 1 127 ? 0.235 -7.363 17.636 1.00 95.19 127 HIS A C 1
ATOM 1014 O O . HIS A 1 127 ? 0.609 -8.310 18.328 1.00 95.19 127 HIS A O 1
ATOM 1020 N N . ILE A 1 128 ? -0.929 -7.380 16.978 1.00 95.00 128 ILE A N 1
ATOM 1021 C CA . ILE A 1 128 ? -1.810 -8.559 16.943 1.00 95.00 128 ILE A CA 1
ATOM 1022 C C . ILE A 1 128 ? -1.120 -9.713 16.210 1.00 95.00 128 ILE A C 1
ATOM 1024 O O . ILE A 1 128 ? -1.061 -10.821 16.745 1.00 95.00 128 ILE A O 1
ATOM 1028 N N . ASP A 1 129 ? -0.545 -9.454 15.036 1.00 94.56 129 ASP A N 1
ATOM 1029 C CA . ASP A 1 129 ? 0.207 -10.443 14.260 1.00 94.56 129 ASP A CA 1
ATOM 1030 C C . ASP A 1 129 ? 1.400 -10.993 15.051 1.00 94.56 129 ASP A C 1
ATOM 1032 O O . ASP A 1 129 ? 1.657 -12.201 15.034 1.00 94.56 129 ASP A O 1
ATOM 1036 N N . ALA A 1 130 ? 2.095 -10.145 15.815 1.00 95.50 130 ALA A N 1
ATOM 1037 C CA . ALA A 1 130 ? 3.168 -10.579 16.706 1.00 95.50 130 ALA A CA 1
ATOM 1038 C C . ALA A 1 130 ? 2.660 -11.522 17.812 1.00 95.50 130 ALA A C 1
ATOM 1040 O O . ALA A 1 130 ? 3.295 -12.543 18.078 1.00 95.50 130 ALA A O 1
ATOM 1041 N N . CYS A 1 131 ? 1.508 -11.234 18.428 1.00 94.25 131 CYS A N 1
ATOM 1042 C CA . CYS A 1 131 ? 0.895 -12.122 19.421 1.00 94.25 131 CYS A CA 1
ATOM 1043 C C . CYS A 1 131 ? 0.488 -13.472 18.814 1.00 94.25 131 CYS A C 1
ATOM 1045 O O . CYS A 1 131 ? 0.759 -14.519 19.406 1.00 94.25 131 CYS A O 1
ATOM 1047 N N . ILE A 1 132 ? -0.118 -13.464 17.623 1.00 94.25 132 ILE A N 1
ATOM 1048 C CA . ILE A 1 132 ? -0.508 -14.690 16.911 1.00 94.25 132 ILE A CA 1
ATOM 1049 C C . ILE A 1 132 ? 0.733 -15.514 16.550 1.00 94.25 132 ILE A C 1
ATOM 1051 O O . ILE A 1 132 ? 0.770 -16.722 16.781 1.00 94.25 132 ILE A O 1
ATOM 1055 N N . SER A 1 133 ? 1.793 -14.858 16.075 1.00 94.06 133 SER A N 1
ATOM 1056 C CA . SER A 1 133 ? 3.075 -15.500 15.750 1.00 94.06 133 SER A CA 1
ATOM 1057 C C . SER A 1 133 ? 3.757 -16.126 16.973 1.00 94.06 133 SER A C 1
ATOM 1059 O O . SER A 1 133 ? 4.493 -17.100 16.840 1.00 94.06 133 SER A O 1
ATOM 1061 N N . GLN A 1 134 ? 3.491 -15.603 18.173 1.00 94.56 134 GLN A N 1
ATOM 1062 C CA . GLN A 1 134 ? 3.946 -16.168 19.450 1.00 94.56 134 GLN A CA 1
ATOM 1063 C C . GLN A 1 134 ? 3.052 -17.316 19.962 1.00 94.56 134 GLN A C 1
ATOM 1065 O O . GLN A 1 134 ? 3.299 -17.847 21.044 1.00 94.56 134 GLN A O 1
ATOM 1070 N N . GLY A 1 135 ? 2.036 -17.728 19.196 1.00 93.00 135 GLY A N 1
ATOM 1071 C CA . GLY A 1 135 ? 1.166 -18.869 19.495 1.00 93.00 135 GLY A CA 1
ATOM 1072 C C . GLY A 1 135 ? -0.166 -18.512 20.160 1.00 93.00 135 GLY A C 1
ATOM 1073 O O . GLY A 1 135 ? -0.918 -19.416 20.537 1.00 93.00 135 GLY A O 1
ATOM 1074 N N . MET A 1 136 ? -0.487 -17.222 20.307 1.00 93.62 136 MET A N 1
ATOM 1075 C CA . MET A 1 136 ? -1.790 -16.797 20.820 1.00 93.62 136 MET A CA 1
ATOM 1076 C C . MET A 1 136 ? -2.893 -17.124 19.805 1.00 93.62 136 MET A C 1
ATOM 1078 O O . MET A 1 136 ? -2.763 -16.838 18.617 1.00 93.62 136 MET A O 1
ATOM 1082 N N . GLN A 1 137 ? -3.996 -17.711 20.273 1.00 94.19 137 GLN A N 1
ATOM 1083 C CA . GLN A 1 137 ? -5.128 -18.030 19.402 1.00 94.19 137 GLN A CA 1
ATOM 1084 C C . GLN A 1 137 ? -5.873 -16.742 19.007 1.00 94.19 137 GLN A C 1
ATOM 1086 O O . GLN A 1 137 ? -6.163 -15.941 19.907 1.00 94.19 137 GLN A O 1
ATOM 1091 N N . PRO A 1 138 ? -6.207 -16.524 17.720 1.00 93.31 138 PRO A N 1
ATOM 1092 C CA . PRO A 1 138 ? -6.881 -15.308 17.254 1.00 93.31 138 PRO A CA 1
ATOM 1093 C C . PRO A 1 138 ? -8.144 -14.964 18.051 1.00 93.31 138 PRO A C 1
ATOM 1095 O O . PRO A 1 138 ? -8.357 -13.811 18.416 1.00 93.31 138 PRO A O 1
ATOM 1098 N N . GLU A 1 139 ? -8.933 -15.968 18.430 1.00 92.19 139 GLU A N 1
ATOM 1099 C CA . GLU A 1 139 ? -10.183 -15.816 19.181 1.00 92.19 139 GLU A CA 1
ATOM 1100 C C . GLU A 1 139 ? -9.954 -15.232 20.581 1.00 92.19 139 GLU A C 1
ATOM 1102 O O . GLU A 1 139 ? -10.859 -14.647 21.176 1.00 92.19 139 GLU A O 1
ATOM 1107 N N . THR A 1 140 ? -8.738 -15.375 21.118 1.00 93.06 140 THR A N 1
ATOM 1108 C CA . THR A 1 140 ? -8.382 -14.873 22.450 1.00 93.06 140 THR A CA 1
ATOM 1109 C C . THR A 1 140 ? -7.932 -13.410 22.449 1.00 93.06 140 THR A C 1
ATOM 1111 O O . THR A 1 140 ? -7.927 -12.773 23.506 1.00 93.06 140 THR A O 1
ATOM 1114 N N . ILE A 1 141 ? -7.601 -12.853 21.277 1.00 94.56 141 ILE A N 1
ATOM 1115 C CA . ILE A 1 141 ? -7.051 -11.496 21.127 1.00 94.56 141 ILE A CA 1
ATOM 1116 C C . ILE A 1 141 ? -8.018 -10.448 21.682 1.00 94.56 141 ILE A C 1
ATOM 1118 O O . ILE A 1 141 ? -7.603 -9.598 22.467 1.00 94.56 141 ILE A O 1
ATOM 1122 N N . ALA A 1 142 ? -9.314 -10.544 21.365 1.00 92.69 142 ALA A N 1
ATOM 1123 C CA . ALA A 1 142 ? -10.315 -9.564 21.796 1.00 92.69 142 ALA A CA 1
ATOM 1124 C C . ALA A 1 142 ? -10.512 -9.473 23.324 1.00 92.69 142 ALA A C 1
ATOM 1126 O O . ALA A 1 142 ? -11.119 -8.506 23.799 1.00 92.69 142 ALA A O 1
ATOM 1127 N N . TYR A 1 143 ? -10.031 -10.460 24.091 1.00 92.00 143 TYR A N 1
ATOM 1128 C CA . TYR A 1 143 ? -10.076 -10.457 25.558 1.00 92.00 143 TYR A CA 1
ATOM 1129 C C . TYR A 1 143 ? -8.839 -9.807 26.194 1.00 92.00 143 TYR A C 1
ATOM 1131 O O . TYR A 1 143 ? -8.859 -9.501 27.386 1.00 92.00 143 TYR A O 1
ATOM 1139 N N . GLN A 1 144 ? -7.770 -9.574 25.426 1.00 92.38 144 GLN A N 1
ATOM 1140 C CA . GLN A 1 144 ? -6.588 -8.866 25.907 1.00 92.38 144 GLN A CA 1
ATOM 1141 C C . GLN A 1 144 ? -6.916 -7.384 26.101 1.00 92.38 144 GLN A C 1
ATOM 1143 O O . GLN A 1 144 ? -7.483 -6.743 25.218 1.00 92.38 144 GLN A O 1
ATOM 1148 N N . GLN A 1 145 ? -6.515 -6.806 27.235 1.00 90.81 145 GLN A N 1
ATOM 1149 C CA . GLN A 1 145 ? -6.837 -5.413 27.574 1.00 90.81 145 GLN A CA 1
ATOM 1150 C C . GLN A 1 145 ? -6.380 -4.419 26.488 1.00 90.81 145 GLN A C 1
ATOM 1152 O O . GLN A 1 145 ? -7.125 -3.503 26.138 1.00 90.81 145 GLN A O 1
ATOM 1157 N N . ASN A 1 146 ? -5.198 -4.651 25.908 1.00 91.38 146 ASN A N 1
ATOM 1158 C CA . ASN A 1 146 ? -4.590 -3.793 24.884 1.00 91.38 146 ASN A CA 1
ATOM 1159 C C . ASN A 1 146 ? -5.182 -3.989 23.477 1.00 91.38 146 ASN A C 1
ATOM 1161 O O . ASN A 1 146 ? -4.972 -3.150 22.607 1.00 91.38 146 ASN A O 1
ATOM 1165 N N . PHE A 1 147 ? -5.933 -5.072 23.256 1.00 95.12 147 PHE A N 1
ATOM 1166 C CA . PHE A 1 147 ? -6.561 -5.421 21.976 1.00 95.12 147 PHE A CA 1
ATOM 1167 C C . PHE A 1 147 ? -8.069 -5.625 22.148 1.00 95.12 147 PHE A C 1
ATOM 1169 O O . PHE A 1 147 ? -8.707 -6.406 21.449 1.00 95.12 147 PHE A O 1
ATOM 1176 N N . SER A 1 148 ? -8.662 -4.941 23.126 1.00 94.69 148 SER A N 1
ATOM 1177 C CA . SER A 1 148 ? -10.095 -5.042 23.364 1.00 94.69 148 SER A CA 1
ATOM 1178 C C . SER A 1 148 ? -10.888 -4.453 22.193 1.00 94.69 148 SER A C 1
ATOM 1180 O O . SER A 1 148 ? -10.403 -3.611 21.433 1.00 94.69 148 SER A O 1
ATOM 1182 N N . LYS A 1 149 ? -12.171 -4.820 22.088 1.00 93.94 149 LYS A N 1
ATOM 1183 C CA . LYS A 1 149 ? -13.111 -4.236 21.108 1.00 93.94 149 LYS A CA 1
ATOM 1184 C C . LYS A 1 149 ? -13.126 -2.700 21.134 1.00 93.94 149 LYS A C 1
ATOM 1186 O O . LYS A 1 149 ? -13.346 -2.068 20.103 1.00 93.94 149 LYS A O 1
ATOM 1191 N N . LEU A 1 150 ? -12.917 -2.099 22.308 1.00 93.81 150 LEU A N 1
ATOM 1192 C CA . LEU A 1 150 ? -12.852 -0.648 22.468 1.00 93.81 150 LEU A CA 1
ATOM 1193 C C . LEU A 1 150 ? -11.576 -0.068 21.845 1.00 93.81 150 LEU A C 1
ATOM 1195 O O . LEU A 1 150 ? -11.653 0.951 21.163 1.00 93.81 150 LEU A O 1
ATOM 1199 N N . GLU A 1 151 ? -10.430 -0.719 22.047 1.00 94.88 151 GLU A N 1
ATOM 1200 C CA . GLU A 1 151 ? -9.153 -0.283 21.470 1.00 94.88 151 GLU A CA 1
ATOM 1201 C C . GLU A 1 151 ? -9.146 -0.420 19.945 1.00 94.88 151 GLU A C 1
ATOM 1203 O O . GLU A 1 151 ? -8.727 0.512 19.262 1.00 94.88 151 GLU A O 1
ATOM 1208 N N . LEU A 1 152 ? -9.733 -1.493 19.396 1.00 94.69 152 LEU A N 1
ATOM 1209 C CA . LEU A 1 152 ? -9.930 -1.613 17.947 1.00 94.69 152 LEU A CA 1
ATOM 1210 C C . LEU A 1 152 ? -10.774 -0.451 17.394 1.00 94.69 152 LEU A C 1
ATOM 1212 O O . LEU A 1 152 ? -10.381 0.187 16.419 1.00 94.69 152 LEU A O 1
ATOM 1216 N N . LYS A 1 153 ? -11.911 -0.125 18.029 1.00 94.19 153 LYS A N 1
ATOM 1217 C CA . LYS A 1 153 ? -12.753 1.011 17.607 1.00 94.19 153 LYS A CA 1
ATOM 1218 C C . LYS A 1 153 ? -11.991 2.337 17.652 1.00 94.19 153 LYS A C 1
ATOM 1220 O O . LYS A 1 153 ? -12.102 3.126 16.718 1.00 94.19 153 LYS A O 1
ATOM 1225 N N . LYS A 1 154 ? -11.188 2.570 18.696 1.00 93.81 154 LYS A N 1
ATOM 1226 C CA . LYS A 1 154 ? -10.329 3.761 18.795 1.00 93.81 154 LYS A CA 1
ATOM 1227 C C . LYS A 1 154 ? -9.304 3.810 17.661 1.00 93.81 154 LYS A C 1
ATOM 1229 O O . LYS A 1 154 ? -9.161 4.859 17.036 1.00 93.81 154 LYS A O 1
ATOM 1234 N N . ALA A 1 155 ? -8.635 2.692 17.373 1.00 93.56 155 ALA A N 1
ATOM 1235 C CA . ALA A 1 155 ? -7.647 2.599 16.300 1.00 93.56 155 ALA A CA 1
ATOM 1236 C C . ALA A 1 155 ? -8.265 2.890 14.922 1.00 93.56 155 ALA A C 1
ATOM 1238 O O . ALA A 1 155 ? -7.673 3.638 14.148 1.00 93.56 155 ALA A O 1
ATOM 1239 N N . ILE A 1 156 ? -9.471 2.374 14.648 1.00 93.75 156 ILE A N 1
ATOM 1240 C CA . ILE A 1 156 ? -10.218 2.651 13.408 1.00 93.75 156 ILE A CA 1
ATOM 1241 C C . ILE A 1 156 ? -10.610 4.132 13.330 1.00 93.75 156 ILE A C 1
ATOM 1243 O O . ILE A 1 156 ? -10.307 4.791 12.340 1.00 93.75 156 ILE A O 1
ATOM 1247 N N . SER A 1 157 ? -11.198 4.687 14.395 1.00 92.25 157 SER A N 1
ATOM 1248 C CA . SER A 1 157 ? -11.666 6.085 14.411 1.00 92.25 157 SER A CA 1
ATOM 1249 C C . SER A 1 157 ? -10.546 7.128 14.279 1.00 92.25 157 SER A C 1
ATOM 1251 O O . SER A 1 157 ? -10.806 8.296 13.998 1.00 92.25 157 SER A O 1
ATOM 1253 N N . ALA A 1 158 ? -9.286 6.724 14.478 1.00 91.38 158 ALA A N 1
ATOM 1254 C CA . ALA A 1 158 ? -8.128 7.582 14.249 1.00 91.38 158 ALA A CA 1
ATOM 1255 C C . ALA A 1 158 ? -7.848 7.836 12.755 1.00 91.38 158 ALA A C 1
ATOM 1257 O O . ALA A 1 158 ? -7.069 8.737 12.448 1.00 91.38 158 ALA A O 1
ATOM 1258 N N . HIS A 1 159 ? -8.464 7.064 11.851 1.00 91.50 159 HIS A N 1
ATOM 1259 C CA . HIS A 1 159 ? -8.260 7.139 10.401 1.00 91.50 159 HIS A CA 1
ATOM 1260 C C . HIS A 1 159 ? -9.593 7.265 9.654 1.00 91.50 159 HIS A C 1
ATOM 1262 O O . HIS A 1 159 ? -9.968 6.361 8.903 1.00 91.50 159 HIS A O 1
ATOM 1268 N N . PRO A 1 160 ? -10.328 8.378 9.830 1.00 92.62 160 PRO A N 1
ATOM 1269 C CA . PRO A 1 160 ? -11.558 8.594 9.084 1.00 92.62 160 PRO A CA 1
ATOM 1270 C C . PRO A 1 160 ? -11.251 8.724 7.588 1.00 92.62 160 PRO A C 1
ATOM 1272 O O . PRO A 1 160 ? -10.236 9.311 7.200 1.00 92.62 160 PRO A O 1
ATOM 1275 N N . GLY A 1 161 ? -12.160 8.251 6.729 1.00 92.19 161 GLY A N 1
ATOM 1276 C CA . GLY A 1 161 ? -11.938 8.199 5.273 1.00 92.19 161 GLY A CA 1
ATOM 1277 C C . GLY A 1 161 ? -11.524 9.540 4.643 1.00 92.19 161 GLY A C 1
ATOM 1278 O O . GLY A 1 161 ? -10.726 9.572 3.710 1.00 92.19 161 GLY A O 1
ATOM 1279 N N . LYS A 1 162 ? -11.979 10.669 5.208 1.00 91.62 162 LYS A N 1
ATOM 1280 C CA . LYS A 1 162 ? -11.563 12.020 4.784 1.00 91.62 162 LYS A CA 1
ATOM 1281 C C . LYS A 1 162 ? -10.073 12.293 5.007 1.00 91.62 162 LYS A C 1
ATOM 1283 O O . LYS A 1 162 ? -9.425 12.845 4.121 1.00 91.62 162 LYS A O 1
ATOM 1288 N N . GLU A 1 163 ? -9.532 11.922 6.166 1.00 91.38 163 GLU A N 1
ATOM 1289 C CA . GLU A 1 163 ? -8.105 12.105 6.465 1.00 91.38 163 GLU A CA 1
ATOM 1290 C C . GLU A 1 163 ? -7.253 11.134 5.645 1.00 91.38 163 GLU A C 1
ATOM 1292 O O . GLU A 1 163 ? -6.202 11.521 5.139 1.00 91.38 163 GLU A O 1
ATOM 1297 N N . VAL A 1 164 ? -7.751 9.913 5.414 1.00 93.12 164 VAL A N 1
ATOM 1298 C CA . VAL A 1 164 ? -7.106 8.947 4.513 1.00 93.12 164 VAL A CA 1
ATOM 1299 C C . VAL A 1 164 ? -7.016 9.506 3.091 1.00 93.12 164 VAL A C 1
ATOM 1301 O O . VAL A 1 164 ? -5.923 9.552 2.529 1.00 93.12 164 VAL A O 1
ATOM 1304 N N . LYS A 1 165 ? -8.124 10.009 2.523 1.00 93.81 165 LYS A N 1
ATOM 1305 C CA . LYS A 1 165 ? -8.132 10.623 1.183 1.00 93.81 165 LYS A CA 1
ATOM 1306 C C . LYS A 1 165 ? -7.159 11.803 1.094 1.00 93.81 165 LYS A C 1
ATOM 1308 O O . LYS A 1 165 ? -6.363 11.871 0.164 1.00 93.81 165 LYS A O 1
ATOM 1313 N N . LYS A 1 166 ? -7.150 12.682 2.099 1.00 92.25 166 LYS A N 1
ATOM 1314 C CA . LYS A 1 166 ? -6.219 13.818 2.173 1.00 92.25 166 LYS A CA 1
ATOM 1315 C C . LYS A 1 166 ? -4.751 13.379 2.254 1.00 92.25 166 LYS A C 1
ATOM 1317 O O . LYS A 1 166 ? -3.887 14.008 1.645 1.00 92.25 166 LYS A O 1
ATOM 1322 N N . GLY A 1 167 ? -4.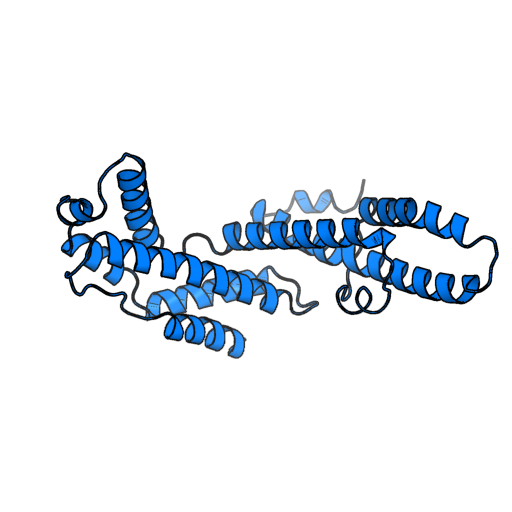451 12.306 2.987 1.00 91.31 167 GLY A N 1
ATOM 1323 C CA . GLY A 1 167 ? -3.116 11.704 3.026 1.00 91.31 167 GLY A CA 1
ATOM 1324 C C . GLY A 1 167 ? -2.687 11.157 1.662 1.00 91.31 167 GLY A C 1
ATOM 1325 O O . GLY A 1 167 ? -1.560 11.399 1.228 1.00 91.31 167 GLY A O 1
ATOM 1326 N N . LEU A 1 168 ? -3.604 10.498 0.946 1.00 93.88 168 LEU A N 1
ATOM 1327 C CA . LEU A 1 168 ? -3.371 10.008 -0.416 1.00 93.88 168 LEU A CA 1
ATOM 1328 C C . LEU A 1 168 ? -3.141 11.155 -1.416 1.00 93.88 168 LEU A C 1
ATOM 1330 O O . LEU A 1 168 ? -2.232 11.061 -2.234 1.00 93.88 168 LEU A O 1
ATOM 1334 N N . GLU A 1 169 ? -3.877 12.266 -1.320 1.00 93.56 169 GLU A N 1
ATOM 1335 C CA . GLU A 1 169 ? -3.652 13.464 -2.152 1.00 93.56 169 GLU A CA 1
ATOM 1336 C C . GLU A 1 169 ? -2.241 14.047 -1.957 1.00 93.56 169 GLU A C 1
ATOM 1338 O O . GLU A 1 169 ? -1.577 14.460 -2.910 1.00 93.56 169 GLU A O 1
ATOM 1343 N N . GLN A 1 170 ? -1.755 14.082 -0.712 1.00 90.31 170 GLN A N 1
ATOM 1344 C CA . GLN A 1 170 ? -0.398 14.543 -0.408 1.00 90.31 170 GLN A CA 1
ATOM 1345 C C . GLN A 1 170 ? 0.664 13.578 -0.935 1.00 90.31 170 GLN A C 1
ATOM 1347 O O . GLN A 1 170 ? 1.689 14.026 -1.458 1.00 90.31 170 GLN A O 1
ATOM 1352 N N . LEU A 1 171 ? 0.417 12.270 -0.817 1.00 89.38 171 LEU A N 1
ATOM 1353 C CA . LEU A 1 171 ? 1.284 11.241 -1.379 1.00 89.38 171 LEU A CA 1
ATOM 1354 C C . LEU A 1 171 ? 1.372 11.382 -2.900 1.00 89.38 171 LEU A C 1
ATOM 1356 O O . LEU A 1 171 ? 2.482 11.425 -3.424 1.00 89.38 171 LEU A O 1
ATOM 1360 N N . TYR A 1 172 ? 0.239 11.550 -3.586 1.00 89.81 172 TYR A N 1
ATOM 1361 C CA . TYR A 1 172 ? 0.201 11.755 -5.033 1.00 89.81 172 TYR A CA 1
ATOM 1362 C C . TYR A 1 172 ? 1.075 12.935 -5.455 1.00 89.81 172 TYR A C 1
ATOM 1364 O O . TYR A 1 172 ? 1.998 12.758 -6.240 1.00 89.81 172 TYR A O 1
ATOM 1372 N N . LYS A 1 173 ? 0.887 14.112 -4.844 1.00 87.25 173 LYS A N 1
ATOM 1373 C CA . LYS A 1 173 ? 1.693 15.314 -5.139 1.00 87.25 173 LYS A CA 1
ATOM 1374 C C . LYS A 1 173 ? 3.185 15.124 -4.867 1.00 87.25 173 LYS A C 1
ATOM 1376 O O . LYS A 1 173 ? 4.021 15.760 -5.505 1.00 87.25 173 LYS A O 1
ATOM 1381 N N . LYS A 1 174 ? 3.546 14.306 -3.874 1.00 81.31 174 LYS A N 1
ATOM 1382 C CA . LYS A 1 174 ? 4.948 13.990 -3.568 1.00 81.31 174 LYS A CA 1
ATOM 1383 C C . LYS A 1 174 ? 5.546 13.087 -4.646 1.00 81.31 174 LYS A C 1
ATOM 1385 O O . LYS A 1 174 ? 6.658 13.339 -5.090 1.00 81.31 174 LYS A O 1
ATOM 1390 N N . VAL A 1 175 ? 4.800 12.072 -5.068 1.00 78.12 175 VAL A N 1
ATOM 1391 C CA . VAL A 1 175 ? 5.207 11.125 -6.110 1.00 78.12 175 VAL A CA 1
ATOM 1392 C C . VAL A 1 175 ? 5.286 11.822 -7.470 1.00 78.12 175 VAL A C 1
ATOM 1394 O O . VAL A 1 175 ? 6.310 11.722 -8.132 1.00 78.12 175 VAL A O 1
ATOM 1397 N N . GLU A 1 176 ? 4.282 12.620 -7.829 1.00 79.62 176 GLU A N 1
ATOM 1398 C CA . GLU A 1 176 ? 4.240 13.465 -9.032 1.00 79.62 176 GLU A CA 1
ATOM 1399 C C . GLU A 1 176 ? 5.488 14.352 -9.154 1.00 79.62 176 GLU A C 1
ATOM 1401 O O . GLU A 1 176 ? 6.111 14.401 -10.205 1.00 79.62 176 GLU A O 1
ATOM 1406 N N . LYS A 1 177 ? 5.934 14.980 -8.058 1.00 73.69 177 LYS A N 1
ATOM 1407 C CA . LYS A 1 177 ? 7.163 15.798 -8.044 1.00 73.69 177 LYS A CA 1
ATOM 1408 C C . LYS A 1 177 ? 8.458 15.002 -8.195 1.00 73.69 177 LYS A C 1
ATOM 1410 O O . LYS A 1 177 ? 9.485 15.580 -8.544 1.00 73.69 177 LYS A O 1
ATOM 1415 N N . HIS A 1 178 ? 8.450 13.724 -7.829 1.00 63.25 178 HIS A N 1
ATOM 1416 C CA . HIS A 1 178 ? 9.639 12.871 -7.850 1.00 63.25 178 HIS A CA 1
ATOM 1417 C C . HIS A 1 178 ? 9.786 12.102 -9.162 1.00 63.25 178 HIS A C 1
ATOM 1419 O O . HIS A 1 178 ? 10.892 11.670 -9.491 1.00 63.25 178 HIS A O 1
ATOM 1425 N N . LEU A 1 179 ? 8.685 11.891 -9.880 1.00 64.75 179 LEU A N 1
ATOM 1426 C CA . LEU A 1 179 ? 8.665 11.140 -11.123 1.00 64.75 179 LEU A CA 1
ATOM 1427 C C . LEU A 1 179 ? 8.829 12.079 -12.320 1.00 64.75 179 LEU A C 1
ATOM 1429 O O . LEU A 1 179 ? 8.324 13.197 -12.336 1.00 64.75 179 LEU A O 1
ATOM 1433 N N . CYS A 1 180 ? 9.564 11.622 -13.331 1.00 55.19 180 CYS A N 1
ATOM 1434 C CA . CYS A 1 180 ? 9.633 12.314 -14.614 1.00 55.19 180 CYS A CA 1
ATOM 1435 C C . CYS A 1 180 ? 8.312 12.131 -15.381 1.00 55.19 180 CYS A C 1
ATOM 1437 O O . CYS A 1 180 ? 7.656 11.100 -15.246 1.00 55.19 180 CYS A O 1
ATOM 1439 N N . GLU A 1 181 ? 7.946 13.115 -16.206 1.00 54.41 181 GLU A N 1
ATOM 1440 C CA . GLU A 1 181 ? 6.696 13.120 -16.990 1.00 54.41 181 GLU A CA 1
ATOM 1441 C C . GLU A 1 181 ? 6.682 12.094 -18.143 1.00 54.41 181 GLU A C 1
ATOM 1443 O O . GLU A 1 181 ? 5.641 11.846 -18.749 1.00 54.41 181 GLU A O 1
ATOM 1448 N N . GLU A 1 182 ? 7.822 11.475 -18.455 1.00 45.06 182 GLU A N 1
ATOM 1449 C CA . GLU A 1 182 ? 7.929 10.496 -19.536 1.00 45.06 182 GLU A CA 1
ATOM 1450 C C . GLU A 1 182 ? 7.256 9.152 -19.148 1.00 45.06 182 GLU A C 1
ATOM 1452 O O . GLU A 1 182 ? 7.453 8.617 -18.056 1.00 45.06 182 GLU A O 1
ATOM 1457 N N . GLU A 1 183 ? 6.467 8.595 -20.081 1.00 51.91 183 GLU A N 1
ATOM 1458 C CA . GLU A 1 183 ? 5.996 7.191 -20.114 1.00 51.91 183 GLU A CA 1
ATOM 1459 C C . GLU A 1 183 ? 4.917 6.743 -19.119 1.00 51.91 183 GLU A C 1
ATOM 1461 O O . GLU A 1 183 ? 4.847 5.565 -18.763 1.00 51.91 183 GLU A O 1
ATOM 1466 N N . ASN A 1 184 ? 4.029 7.636 -18.679 1.00 66.75 184 ASN A N 1
ATOM 1467 C CA . ASN A 1 184 ? 2.936 7.280 -17.758 1.00 66.75 184 ASN A CA 1
ATOM 1468 C C . ASN A 1 184 ? 3.428 6.594 -16.463 1.00 66.75 184 ASN A C 1
ATOM 1470 O O . ASN A 1 184 ? 2.662 5.886 -15.802 1.00 66.75 184 ASN A O 1
ATOM 1474 N N . LEU A 1 185 ? 4.694 6.801 -16.077 1.00 69.06 185 LEU A N 1
ATOM 1475 C CA . LEU A 1 185 ? 5.300 6.160 -14.909 1.00 69.06 185 LEU A CA 1
ATOM 1476 C C . LEU A 1 185 ? 4.518 6.488 -13.634 1.00 69.06 185 LEU A C 1
ATOM 1478 O O . LEU A 1 185 ? 4.314 5.614 -12.794 1.00 69.06 185 LEU A O 1
ATOM 1482 N N . LEU A 1 186 ? 4.003 7.716 -13.536 1.00 77.38 186 LEU A N 1
ATOM 1483 C CA . LEU A 1 186 ? 3.112 8.137 -12.459 1.00 77.38 186 LEU A CA 1
ATOM 1484 C C . LEU A 1 186 ? 1.863 7.254 -12.364 1.00 77.38 186 LEU A C 1
ATOM 1486 O O . LEU A 1 186 ? 1.534 6.808 -11.271 1.00 77.38 186 LEU A O 1
ATOM 1490 N N . GLN A 1 187 ? 1.213 6.924 -13.484 1.00 83.31 187 GLN A N 1
ATOM 1491 C CA . GLN A 1 187 ? 0.037 6.047 -13.483 1.00 83.31 187 GLN A CA 1
ATOM 1492 C C . GLN A 1 187 ? 0.392 4.626 -13.034 1.00 83.31 187 GLN A C 1
ATOM 1494 O O . GLN A 1 187 ? -0.342 4.021 -12.252 1.00 83.31 187 GLN A O 1
ATOM 1499 N N . VAL A 1 188 ? 1.529 4.094 -13.497 1.00 82.12 188 VAL A N 1
ATOM 1500 C CA . VAL A 1 188 ? 1.994 2.751 -13.120 1.00 82.12 188 VAL A CA 1
ATOM 1501 C C . VAL A 1 188 ? 2.320 2.685 -11.629 1.00 82.12 188 VAL A C 1
ATOM 1503 O O . VAL A 1 188 ? 1.852 1.781 -10.934 1.00 82.12 188 VAL A O 1
ATOM 1506 N N . VAL A 1 189 ? 3.080 3.656 -11.122 1.00 81.44 189 VAL A N 1
ATOM 1507 C CA . VAL A 1 189 ? 3.432 3.762 -9.702 1.00 81.44 189 VAL A CA 1
ATOM 1508 C C . VAL A 1 189 ? 2.179 3.952 -8.854 1.00 81.44 189 VAL A C 1
ATOM 1510 O O . VAL A 1 189 ? 2.007 3.247 -7.863 1.00 81.44 189 VAL A O 1
ATOM 1513 N N . TRP A 1 190 ? 1.271 4.840 -9.261 1.00 89.25 190 TRP A N 1
ATOM 1514 C CA . TRP A 1 190 ? 0.033 5.109 -8.535 1.00 89.25 190 TRP A CA 1
ATOM 1515 C C . TRP A 1 190 ? -0.870 3.880 -8.450 1.00 89.25 190 TRP A C 1
ATOM 1517 O O . TRP A 1 190 ? -1.410 3.575 -7.387 1.00 89.25 190 TRP A O 1
ATOM 1527 N N . ARG A 1 191 ? -0.965 3.109 -9.539 1.00 89.75 191 ARG A N 1
ATOM 1528 C CA . ARG A 1 191 ? -1.656 1.819 -9.536 1.00 89.75 191 ARG A CA 1
ATOM 1529 C C . ARG A 1 191 ? -1.015 0.831 -8.560 1.00 89.75 191 ARG A C 1
ATOM 1531 O O . ARG A 1 191 ? -1.742 0.207 -7.795 1.00 89.75 191 ARG A O 1
ATOM 1538 N N . ASN A 1 192 ? 0.313 0.705 -8.548 1.00 85.50 192 ASN A N 1
ATOM 1539 C CA . ASN A 1 192 ? 0.995 -0.204 -7.617 1.00 85.50 192 ASN A CA 1
ATOM 1540 C C . ASN A 1 192 ? 0.820 0.246 -6.156 1.00 85.50 192 ASN A C 1
ATOM 1542 O O . ASN A 1 192 ? 0.584 -0.586 -5.285 1.00 85.50 192 ASN A O 1
ATOM 1546 N N . MET A 1 193 ? 0.836 1.555 -5.884 1.00 90.50 193 MET A N 1
ATOM 1547 C CA . MET A 1 193 ? 0.498 2.098 -4.560 1.00 90.50 193 MET A CA 1
ATOM 1548 C C . MET A 1 193 ? -0.949 1.787 -4.160 1.00 90.50 193 MET A C 1
ATOM 1550 O O . MET A 1 193 ? -1.207 1.473 -3.000 1.00 90.50 193 MET A O 1
ATOM 1554 N N . SER A 1 194 ? -1.891 1.843 -5.107 1.00 93.75 194 SER A N 1
ATOM 1555 C CA . SER A 1 194 ? -3.286 1.451 -4.875 1.00 93.75 194 SER A CA 1
ATOM 1556 C C . SER A 1 194 ? -3.410 -0.032 -4.527 1.00 93.75 194 SER A C 1
ATOM 1558 O O . SER A 1 194 ? -4.067 -0.384 -3.546 1.00 93.75 194 SER A O 1
ATOM 1560 N N . GLU A 1 195 ? -2.743 -0.900 -5.291 1.00 92.62 195 GLU A N 1
ATOM 1561 C CA . GLU A 1 195 ? -2.737 -2.348 -5.067 1.00 92.62 195 GLU A CA 1
ATOM 1562 C C . GLU A 1 195 ? -2.142 -2.701 -3.691 1.00 92.62 195 GLU A C 1
ATOM 1564 O O . GLU A 1 195 ? -2.768 -3.450 -2.937 1.00 92.62 195 GLU A O 1
ATOM 1569 N N . GLU A 1 196 ? -1.016 -2.089 -3.311 1.00 91.31 196 GLU A N 1
ATOM 1570 C CA . GLU A 1 196 ? -0.403 -2.257 -1.985 1.00 91.31 196 GLU A CA 1
ATOM 1571 C C . GLU A 1 196 ? -1.324 -1.750 -0.859 1.00 91.31 196 GLU A C 1
ATOM 1573 O O . GLU A 1 196 ? -1.509 -2.432 0.152 1.00 91.31 196 GLU A O 1
ATOM 1578 N N . PHE A 1 197 ? -1.987 -0.598 -1.040 1.00 94.19 197 PHE A N 1
ATOM 1579 C CA . PHE A 1 197 ? -2.917 -0.053 -0.039 1.00 94.19 197 PHE A CA 1
ATOM 1580 C C . PHE A 1 197 ? -4.086 -1.006 0.202 1.00 94.19 197 PHE A C 1
ATOM 1582 O O . PHE A 1 197 ? -4.461 -1.289 1.342 1.00 94.19 197 PHE A O 1
ATOM 1589 N N . ILE A 1 198 ? -4.668 -1.510 -0.886 1.00 94.56 198 ILE A N 1
ATOM 1590 C CA . ILE A 1 198 ? -5.782 -2.455 -0.842 1.00 94.56 198 ILE A CA 1
ATOM 1591 C C . ILE A 1 198 ? -5.336 -3.761 -0.185 1.00 94.56 198 ILE A C 1
ATOM 1593 O O . ILE A 1 198 ? -6.103 -4.337 0.587 1.00 94.56 198 ILE A O 1
ATOM 1597 N N . GLN A 1 199 ? -4.117 -4.228 -0.455 1.00 93.38 199 GLN A N 1
ATOM 1598 C CA . GLN A 1 199 ? -3.583 -5.439 0.157 1.00 93.38 199 GLN A CA 1
ATOM 1599 C C . GLN A 1 199 ? -3.435 -5.292 1.679 1.00 93.38 199 GLN A C 1
ATOM 1601 O O . GLN A 1 199 ? -3.895 -6.163 2.420 1.00 93.38 199 GLN A O 1
ATOM 1606 N N . GLN A 1 200 ? -2.883 -4.173 2.157 1.00 92.06 200 GLN A N 1
ATOM 1607 C CA . GLN A 1 200 ? -2.797 -3.875 3.593 1.00 92.06 200 GLN A CA 1
ATOM 1608 C C . GLN A 1 200 ? -4.183 -3.766 4.234 1.00 92.06 200 GLN A C 1
ATOM 1610 O O . GLN A 1 200 ? -4.442 -4.346 5.287 1.00 92.06 200 GLN A O 1
ATOM 1615 N N . TYR A 1 201 ? -5.109 -3.076 3.571 1.00 94.81 201 TYR A N 1
ATOM 1616 C CA . TYR A 1 201 ? -6.476 -2.922 4.053 1.00 94.81 201 TYR A CA 1
ATOM 1617 C C . TYR A 1 201 ? -7.215 -4.271 4.157 1.00 94.81 201 TYR A C 1
ATOM 1619 O O . TYR A 1 201 ? -7.895 -4.530 5.151 1.00 94.81 201 TYR A O 1
ATOM 1627 N N . LYS A 1 202 ? -7.040 -5.169 3.177 1.00 94.81 202 LYS A N 1
ATOM 1628 C CA . LYS A 1 202 ? -7.574 -6.541 3.232 1.00 94.81 202 LYS A CA 1
ATOM 1629 C C . LYS A 1 202 ? -6.994 -7.335 4.401 1.00 94.81 202 LYS A C 1
ATOM 1631 O O . LYS A 1 202 ? -7.749 -8.053 5.050 1.00 94.81 202 LYS A O 1
ATOM 1636 N N . ASN A 1 203 ? -5.699 -7.186 4.693 1.00 94.12 203 ASN A N 1
ATOM 1637 C CA . ASN A 1 203 ? -5.080 -7.824 5.859 1.00 94.12 203 ASN A CA 1
ATOM 1638 C C . ASN A 1 203 ? -5.756 -7.377 7.164 1.00 94.12 203 ASN A C 1
ATOM 1640 O O . ASN A 1 203 ? -6.105 -8.203 8.003 1.00 94.12 203 ASN A O 1
ATOM 1644 N N . TYR A 1 204 ? -6.037 -6.078 7.308 1.00 94.38 204 TYR A N 1
ATOM 1645 C CA . TYR A 1 204 ? -6.761 -5.564 8.473 1.00 94.38 204 TYR A CA 1
ATOM 1646 C C . TYR A 1 204 ? -8.176 -6.135 8.575 1.00 94.38 204 TYR A C 1
ATOM 1648 O O . TYR A 1 204 ? -8.592 -6.545 9.656 1.00 94.38 204 TYR A O 1
ATOM 1656 N N . GLN A 1 205 ? -8.916 -6.208 7.464 1.00 94.12 205 GLN A N 1
ATOM 1657 C CA . GLN A 1 205 ? -10.251 -6.815 7.459 1.00 94.12 205 GLN A CA 1
ATOM 1658 C C . GLN A 1 205 ? -10.221 -8.298 7.852 1.00 94.12 205 GLN A C 1
ATOM 1660 O O . GLN A 1 205 ? -11.084 -8.744 8.608 1.00 94.12 205 GLN A O 1
ATOM 1665 N N . ASP A 1 206 ? -9.227 -9.048 7.377 1.00 94.25 206 ASP A N 1
ATOM 1666 C CA . ASP A 1 206 ? -9.039 -10.460 7.716 1.00 94.25 206 ASP A CA 1
ATOM 1667 C C . ASP A 1 206 ? -8.714 -10.649 9.208 1.00 94.25 206 ASP A C 1
ATOM 1669 O O . ASP A 1 206 ? -9.355 -11.455 9.887 1.00 94.25 206 ASP A O 1
ATOM 1673 N N . LEU A 1 207 ? -7.808 -9.836 9.763 1.00 94.56 207 LEU A N 1
ATOM 1674 C CA . LEU A 1 207 ? -7.500 -9.839 11.197 1.00 94.56 207 LEU A CA 1
ATOM 1675 C C . LEU A 1 207 ? -8.705 -9.443 12.056 1.00 94.56 207 LEU A C 1
ATOM 1677 O O . LEU A 1 207 ? -8.937 -10.053 13.099 1.00 94.56 207 LEU A O 1
ATOM 1681 N N . ILE A 1 208 ? -9.514 -8.471 11.623 1.00 94.62 208 ILE A N 1
ATOM 1682 C CA . ILE A 1 208 ? -10.774 -8.135 12.304 1.00 94.62 208 ILE A CA 1
ATOM 1683 C C . ILE A 1 208 ? -11.718 -9.344 12.295 1.00 94.62 208 ILE A C 1
ATOM 1685 O O . ILE A 1 208 ? -12.268 -9.699 13.339 1.00 94.62 208 ILE A O 1
ATOM 1689 N N . GLY A 1 209 ? -11.876 -10.001 11.142 1.00 93.75 209 GLY A N 1
ATOM 1690 C CA . GLY A 1 209 ? -12.741 -11.170 10.987 1.00 93.75 209 GLY A CA 1
ATOM 1691 C C . GLY A 1 209 ? -12.332 -12.352 11.869 1.00 93.75 209 GLY A C 1
ATOM 1692 O O . GLY A 1 209 ? -13.199 -13.001 12.456 1.00 93.75 209 GLY A O 1
ATOM 1693 N N . LYS A 1 210 ? -11.024 -12.596 12.007 1.00 93.62 210 LYS A N 1
ATOM 1694 C CA . LYS A 1 210 ? -10.459 -13.674 12.833 1.00 93.62 210 LYS A CA 1
ATOM 1695 C C . LYS A 1 210 ? -10.494 -13.354 14.327 1.00 93.62 210 LYS A C 1
ATOM 1697 O O . LYS A 1 210 ? -10.949 -14.170 15.122 1.00 93.62 210 LYS A O 1
ATOM 1702 N N . CYS A 1 211 ? -10.028 -12.168 14.716 1.00 94.44 211 CYS A N 1
ATOM 1703 C CA . CYS A 1 211 ? -9.794 -11.832 16.121 1.00 94.44 211 CYS A CA 1
ATOM 1704 C C . CYS A 1 211 ? -11.026 -11.260 16.838 1.00 94.44 211 CYS A C 1
ATOM 1706 O O . CYS A 1 211 ? -11.088 -11.284 18.066 1.00 94.44 211 CYS A O 1
ATOM 1708 N N . TYR A 1 212 ? -12.006 -10.732 16.097 1.00 94.12 212 TYR A N 1
ATOM 1709 C CA . TYR A 1 212 ? -13.168 -10.020 16.647 1.00 94.12 212 TYR A CA 1
ATOM 1710 C C . TYR A 1 212 ? -14.497 -10.554 16.098 1.00 94.12 212 TYR A C 1
ATOM 1712 O O . TYR A 1 212 ? -15.461 -9.801 15.920 1.00 94.12 212 TYR A O 1
ATOM 1720 N N . TYR A 1 213 ? -14.571 -11.864 15.851 1.00 88.88 213 TYR A N 1
ATOM 1721 C CA . TYR A 1 213 ? -15.780 -12.528 15.368 1.00 88.88 213 TYR A CA 1
ATOM 1722 C C . TYR A 1 213 ? -17.015 -12.189 16.228 1.00 88.88 213 TYR A C 1
ATOM 1724 O O . TYR A 1 213 ? -16.965 -12.175 17.461 1.00 88.88 213 TYR A O 1
ATOM 1732 N N . GLY A 1 214 ? -18.135 -11.863 15.574 1.00 85.38 214 GLY A N 1
ATOM 1733 C CA . GLY A 1 214 ? -19.389 -11.486 16.240 1.00 85.38 214 GLY A CA 1
ATOM 1734 C C . GLY A 1 214 ? -19.379 -10.121 16.949 1.00 85.38 214 GLY A C 1
ATOM 1735 O O . GLY A 1 214 ? -20.328 -9.799 17.657 1.00 85.38 214 GLY A O 1
ATOM 1736 N N . ALA A 1 215 ? -18.326 -9.305 16.805 1.00 85.44 215 ALA A N 1
ATOM 1737 C CA . ALA A 1 215 ? -18.275 -7.963 17.394 1.00 85.44 215 ALA A CA 1
ATOM 1738 C C . ALA A 1 215 ? -18.991 -6.880 16.567 1.00 85.44 215 ALA A C 1
ATOM 1740 O O . ALA A 1 215 ? -19.129 -5.764 17.066 1.00 85.44 215 ALA A O 1
ATOM 1741 N N . GLU A 1 216 ? -19.388 -7.191 15.326 1.00 87.88 216 GLU A N 1
ATOM 1742 C CA . GLU A 1 216 ? -19.983 -6.248 14.360 1.00 87.88 216 GLU A CA 1
ATOM 1743 C C . GLU A 1 216 ? -19.139 -4.972 14.155 1.00 87.88 216 GLU A C 1
ATOM 1745 O O . GLU A 1 216 ? -19.656 -3.894 13.873 1.00 87.88 216 GLU A O 1
ATOM 1750 N N . ILE A 1 217 ? -17.813 -5.080 14.311 1.00 90.12 217 ILE A N 1
ATOM 1751 C CA . ILE A 1 217 ? -16.873 -3.981 14.062 1.00 90.12 217 ILE A CA 1
ATOM 1752 C C . ILE A 1 217 ? -16.400 -4.076 12.617 1.00 90.12 217 ILE A C 1
ATOM 1754 O O . ILE A 1 217 ? -15.922 -5.122 12.183 1.00 90.12 217 ILE A O 1
ATOM 1758 N N . GLN A 1 218 ? -16.515 -2.971 11.888 1.00 89.38 218 GLN A N 1
ATOM 1759 C CA . GLN A 1 218 ? -16.050 -2.839 10.513 1.00 89.38 218 GLN A CA 1
ATOM 1760 C C . GLN A 1 218 ? -15.283 -1.526 10.350 1.00 89.38 218 GLN A C 1
ATOM 1762 O O . GLN A 1 218 ? -15.387 -0.617 11.175 1.00 89.38 218 GLN A O 1
ATOM 1767 N N . MET A 1 219 ? -14.501 -1.446 9.279 1.00 90.44 219 MET A N 1
ATOM 1768 C CA . MET A 1 219 ? -13.859 -0.208 8.846 1.00 90.44 219 MET A CA 1
ATOM 1769 C C . MET A 1 219 ? -14.920 0.812 8.397 1.00 90.44 219 MET A C 1
ATOM 1771 O O . MET A 1 219 ? -15.962 0.426 7.875 1.00 90.44 219 MET A O 1
ATOM 1775 N N . GLU A 1 220 ? -14.650 2.109 8.567 1.00 89.00 220 GLU A N 1
ATOM 1776 C CA . GLU A 1 220 ? -15.611 3.184 8.243 1.00 89.00 220 GLU A CA 1
ATOM 1777 C C . GLU A 1 220 ? -15.868 3.374 6.739 1.00 89.00 220 GLU A C 1
ATOM 1779 O O . GLU A 1 220 ? -16.881 3.946 6.346 1.00 89.00 220 GLU A O 1
ATOM 1784 N N . PHE A 1 221 ? -14.943 2.917 5.902 1.00 93.06 221 PHE A N 1
ATOM 1785 C CA . PHE A 1 221 ? -14.991 2.982 4.443 1.00 93.06 221 PHE A CA 1
ATOM 1786 C C . PHE A 1 221 ? -14.531 1.639 3.888 1.00 93.06 221 PHE A C 1
ATOM 1788 O O . PHE A 1 221 ? -13.755 0.953 4.552 1.00 93.06 221 PHE A O 1
ATOM 1795 N N . GLY A 1 222 ? -14.998 1.256 2.703 1.00 93.75 222 GLY A N 1
ATOM 1796 C CA . GLY A 1 222 ? -14.692 -0.014 2.049 1.00 93.75 222 GLY A CA 1
ATOM 1797 C C . GLY A 1 222 ? -13.644 0.088 0.938 1.00 93.75 222 GLY A C 1
ATOM 1798 O O . GLY A 1 222 ? -13.134 1.157 0.606 1.00 93.75 222 GLY A O 1
ATOM 1799 N N . ILE A 1 223 ? -13.365 -1.050 0.294 1.00 94.56 223 ILE A N 1
ATOM 1800 C CA . ILE A 1 223 ? -12.446 -1.125 -0.857 1.00 94.56 223 ILE A CA 1
ATOM 1801 C C . ILE A 1 223 ? -12.930 -0.250 -2.023 1.00 94.56 223 ILE A C 1
ATOM 1803 O O . ILE A 1 223 ? -12.114 0.382 -2.686 1.00 94.56 223 ILE A O 1
ATOM 1807 N N . ASN A 1 224 ? -14.244 -0.169 -2.254 1.00 94.94 224 ASN A N 1
ATOM 1808 C CA . ASN A 1 224 ? -14.808 0.678 -3.309 1.00 94.94 224 ASN A CA 1
ATOM 1809 C C . ASN A 1 224 ? -14.534 2.166 -3.059 1.00 94.94 224 ASN A C 1
ATOM 1811 O O . ASN A 1 224 ? -14.246 2.891 -4.006 1.00 94.94 224 ASN A O 1
ATOM 1815 N N . ASP A 1 225 ? -14.566 2.603 -1.798 1.00 95.62 225 ASP A N 1
ATOM 1816 C CA . ASP A 1 225 ? -14.228 3.979 -1.434 1.00 95.62 225 ASP A CA 1
ATOM 1817 C C . ASP A 1 225 ? -12.739 4.250 -1.665 1.00 95.62 225 ASP A C 1
ATOM 1819 O O . ASP A 1 225 ? -12.391 5.274 -2.239 1.00 95.62 225 ASP A O 1
ATOM 1823 N N . ILE A 1 226 ? -11.857 3.306 -1.306 1.00 94.88 226 ILE A N 1
ATOM 1824 C CA . ILE A 1 226 ? -10.414 3.407 -1.588 1.00 94.88 226 ILE A CA 1
ATOM 1825 C C . ILE A 1 226 ? -10.175 3.543 -3.094 1.00 94.88 226 ILE A C 1
ATOM 1827 O O . ILE A 1 226 ? -9.458 4.444 -3.524 1.00 94.88 226 ILE A O 1
ATOM 1831 N N . LEU A 1 227 ? -10.789 2.676 -3.904 1.00 95.00 227 LEU A N 1
ATOM 1832 C CA . LEU A 1 227 ? -10.683 2.737 -5.364 1.00 95.00 227 LEU A CA 1
ATOM 1833 C C . LEU A 1 227 ? -11.175 4.084 -5.906 1.00 95.00 227 LEU A C 1
ATOM 1835 O O . LEU A 1 227 ? -10.510 4.675 -6.757 1.00 95.00 227 LEU A O 1
ATOM 1839 N N . ALA A 1 228 ? -12.290 4.596 -5.377 1.00 96.12 228 ALA A N 1
ATOM 1840 C CA . ALA A 1 228 ? -12.791 5.921 -5.719 1.00 96.12 228 ALA A CA 1
ATOM 1841 C C . ALA A 1 228 ? -11.797 7.023 -5.326 1.00 96.12 228 ALA A C 1
ATOM 1843 O O . ALA A 1 228 ? -11.535 7.906 -6.131 1.00 96.12 228 ALA A O 1
ATOM 1844 N N . TYR A 1 229 ? -11.166 6.954 -4.148 1.00 95.62 229 TYR A N 1
ATOM 1845 C CA . TYR A 1 229 ? -10.161 7.938 -3.732 1.00 95.62 229 TYR A CA 1
ATOM 1846 C C . TYR A 1 229 ? -8.966 7.958 -4.687 1.00 95.62 229 TYR A C 1
ATOM 1848 O O . TYR A 1 229 ? -8.600 9.024 -5.173 1.00 95.62 229 TYR A O 1
ATOM 1856 N N . PHE A 1 230 ? -8.385 6.794 -4.996 1.00 94.25 230 PHE A N 1
ATOM 1857 C CA . PHE A 1 230 ? -7.255 6.695 -5.926 1.00 94.25 230 PHE A CA 1
ATOM 1858 C C . PHE A 1 230 ? -7.623 7.176 -7.338 1.00 94.25 230 PHE A C 1
ATOM 1860 O O . PHE A 1 230 ? -6.809 7.851 -7.972 1.00 94.25 230 PHE A O 1
ATOM 1867 N N . SER A 1 231 ? -8.835 6.865 -7.811 1.00 94.06 231 SER A N 1
ATOM 1868 C CA . SER A 1 231 ? -9.343 7.317 -9.112 1.00 94.06 231 SER A CA 1
ATOM 1869 C C . SER A 1 231 ? -9.583 8.827 -9.147 1.00 94.06 231 SER A C 1
ATOM 1871 O O . SER A 1 231 ? -9.121 9.487 -10.071 1.00 94.06 231 SER A O 1
ATOM 1873 N N . ASP A 1 232 ? -10.270 9.383 -8.147 1.00 94.75 232 ASP A N 1
ATOM 1874 C CA . ASP A 1 232 ? -10.558 10.818 -8.047 1.00 94.75 232 ASP A CA 1
ATOM 1875 C C . ASP A 1 232 ? -9.265 11.638 -8.053 1.00 94.75 232 ASP A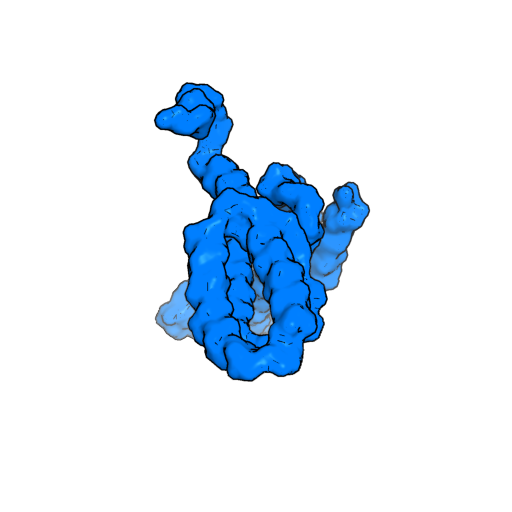 C 1
ATOM 1877 O O . ASP A 1 232 ? -9.166 12.638 -8.757 1.00 94.75 232 ASP A O 1
ATOM 1881 N N . ILE A 1 233 ? -8.268 11.207 -7.275 1.00 93.88 233 ILE A N 1
ATOM 1882 C CA . ILE A 1 233 ? -6.980 11.899 -7.157 1.00 93.88 233 ILE A CA 1
ATOM 1883 C C . ILE A 1 233 ? -6.249 11.909 -8.503 1.00 93.88 233 ILE A C 1
ATOM 1885 O O . ILE A 1 233 ? -5.748 12.951 -8.911 1.00 93.88 233 ILE A O 1
ATOM 1889 N N . ALA A 1 234 ? -6.240 10.775 -9.209 1.00 89.50 234 ALA A N 1
ATOM 1890 C CA . ALA A 1 234 ? -5.605 10.659 -10.520 1.00 89.50 234 ALA A CA 1
ATOM 1891 C C . ALA A 1 234 ? -6.352 11.404 -11.641 1.00 89.50 234 ALA A C 1
ATOM 1893 O O . ALA A 1 234 ? -5.762 11.666 -12.676 1.00 89.50 234 ALA A O 1
ATOM 1894 N N . GLN A 1 235 ? -7.646 11.709 -11.476 1.00 88.69 235 GLN A N 1
ATOM 1895 C CA . GLN A 1 235 ? -8.428 12.485 -12.451 1.00 88.69 235 GLN A CA 1
ATOM 1896 C C . GLN A 1 235 ? -8.331 14.001 -12.237 1.00 88.69 235 GLN A C 1
ATOM 1898 O O . GLN A 1 235 ? -8.638 14.772 -13.144 1.00 88.69 235 GLN A O 1
ATOM 1903 N N . GLN A 1 236 ? -7.971 14.436 -11.029 1.00 83.31 236 GLN A N 1
ATOM 1904 C CA . GLN A 1 236 ? -7.862 15.852 -10.663 1.00 83.31 236 GLN A CA 1
ATOM 1905 C C . GLN A 1 236 ? -6.507 16.481 -11.025 1.00 83.31 236 GLN A C 1
ATOM 1907 O O . GLN A 1 236 ? -6.340 17.688 -10.840 1.00 83.31 236 GLN A O 1
ATOM 1912 N N . HIS A 1 237 ? -5.566 15.674 -11.511 1.00 67.06 237 HIS A N 1
ATOM 1913 C CA . HIS A 1 237 ? -4.186 16.018 -11.835 1.00 67.06 237 HIS A CA 1
ATOM 1914 C C . HIS A 1 237 ? -3.843 15.501 -13.232 1.00 67.06 237 HIS A C 1
ATOM 1916 O O . HIS A 1 237 ? -3.187 16.253 -13.983 1.00 67.06 237 HIS A O 1
#

InterPro domains:
  IPR048628 Exocyst complex component Sec3, C-terminal [PF20654] (82-213)

Secondary structure (DSSP, 8-state):
--TTSGGGGS----HHHHHHHHHHHHHHHTHHHHHHHHHHHHHHHHHHTT-TTHHHHHHHHHHHHHHHHHT--S----TTTTTTT---GGGHHHHHHHHHHHHHHHHHHHHHHH--TTHHHHHHHHHHHHHHHTT--HHHHTTSGGG-HHHHHHHHHTS-HHHHHHHHHHHHHHHHHHS-SGGGHHHHHHHHHHHHHHHHHHHHHHHHHHHSTTS----SS-HHHHHHHHHHHHH--

Foldseek 3Di:
DDPVVVVVPDDDDDPVLVVLLQVLQLVQQLAVLVVVVLVVVVVVCVVCVPPPCVVVVVVCVVVVVVVSNVRSGGGHDDDPPRCVVDPPVVCVVVVVVVVVVVVVVLVVVLCVLVPCLLVLLLVLVVVLVVCVVVVDFLQCQCVDPCRHPVNNVVSLVVCALVSSLVSLLVSLVVVVVSHDPPDCVSVVSLVVNLVVVLVVQVSSVVSCCRNVPPVPDDHNDDNVSSVVSSVVSVVVD